Protein AF-A0A7Y8HCF8-F1 (afdb_monomer_lite)

Structure (mmCIF, N/CA/C/O backbone):
data_AF-A0A7Y8HCF8-F1
#
_entry.id   AF-A0A7Y8HCF8-F1
#
loop_
_atom_site.group_PDB
_atom_site.id
_atom_site.type_symbol
_atom_site.label_atom_id
_atom_site.label_alt_id
_atom_site.label_comp_id
_atom_site.label_asym_id
_atom_site.label_entity_id
_atom_site.label_seq_id
_atom_site.pdbx_PDB_ins_code
_atom_site.Cartn_x
_atom_site.Cartn_y
_atom_site.Cartn_z
_atom_site.occupancy
_atom_site.B_iso_or_equiv
_atom_site.auth_seq_id
_atom_site.auth_comp_id
_atom_site.auth_asym_id
_atom_site.auth_atom_id
_atom_site.pdbx_PDB_model_num
ATOM 1 N N . MET A 1 1 ? -21.696 6.191 -0.597 1.00 46.47 1 MET A N 1
ATOM 2 C CA . MET A 1 1 ? -21.269 6.446 -1.991 1.00 46.47 1 MET A CA 1
ATOM 3 C C . MET A 1 1 ? -19.749 6.391 -2.014 1.00 46.47 1 MET A C 1
ATOM 5 O O . MET A 1 1 ? -19.121 7.069 -1.210 1.00 46.47 1 MET A O 1
ATOM 9 N N . ILE A 1 2 ? -19.159 5.510 -2.818 1.00 56.25 2 ILE A N 1
ATOM 10 C CA . ILE A 1 2 ? -17.706 5.321 -2.846 1.00 56.25 2 ILE A CA 1
ATOM 11 C C . ILE A 1 2 ? -17.078 6.549 -3.533 1.00 56.25 2 ILE A C 1
ATOM 13 O O . ILE A 1 2 ? -17.434 6.810 -4.681 1.00 56.25 2 ILE A O 1
ATOM 17 N N . PRO A 1 3 ? -16.169 7.310 -2.887 1.00 63.91 3 PRO A N 1
ATOM 18 C CA . PRO A 1 3 ? -15.587 8.486 -3.522 1.00 63.91 3 PRO A CA 1
ATOM 19 C C . PRO A 1 3 ? -14.779 8.052 -4.745 1.00 63.91 3 PRO A C 1
ATOM 21 O O . PRO A 1 3 ? -13.923 7.161 -4.655 1.00 63.91 3 PRO A O 1
ATOM 24 N N . SER A 1 4 ? -15.091 8.665 -5.886 1.00 80.31 4 SER A N 1
ATOM 25 C CA . SER A 1 4 ? -14.329 8.520 -7.120 1.00 80.31 4 SER A CA 1
ATOM 26 C C . SER A 1 4 ? -12.921 9.064 -6.920 1.00 80.31 4 SER A C 1
ATOM 28 O O . SER A 1 4 ? -12.718 10.050 -6.206 1.00 80.31 4 SER A O 1
ATOM 30 N N . VAL A 1 5 ? -11.942 8.447 -7.574 1.00 85.44 5 VAL A N 1
ATOM 31 C CA . VAL A 1 5 ? -10.568 8.947 -7.537 1.00 85.44 5 VAL A CA 1
ATOM 32 C C . VAL A 1 5 ? -10.531 10.339 -8.194 1.00 85.44 5 VAL A C 1
ATOM 34 O O . VAL A 1 5 ? -11.023 10.491 -9.312 1.00 85.44 5 VAL A O 1
ATOM 37 N N . PRO A 1 6 ? -9.989 11.376 -7.532 1.00 91.00 6 PRO A N 1
ATOM 38 C CA . PRO A 1 6 ? -9.966 12.721 -8.085 1.00 91.00 6 PRO A CA 1
ATOM 39 C C . PRO A 1 6 ? -8.981 12.802 -9.253 1.00 91.00 6 PRO A C 1
ATOM 41 O O . PRO A 1 6 ? -7.901 12.207 -9.208 1.00 91.00 6 PRO A O 1
ATOM 44 N N . PHE A 1 7 ? -9.309 13.606 -10.267 1.00 89.38 7 PHE A N 1
ATOM 45 C CA . PHE A 1 7 ? -8.455 13.813 -11.444 1.00 89.38 7 PHE A CA 1
ATOM 46 C C . PHE A 1 7 ? -7.024 14.237 -11.078 1.00 89.38 7 PHE A C 1
ATOM 48 O O . PHE A 1 7 ? -6.061 13.775 -11.684 1.00 89.38 7 PHE A O 1
ATOM 55 N N . SER A 1 8 ? -6.858 15.044 -10.025 1.00 91.38 8 SER A N 1
ATOM 56 C CA . SER A 1 8 ? -5.540 15.458 -9.529 1.00 91.38 8 SER A CA 1
ATOM 57 C C . SER A 1 8 ? -4.641 14.276 -9.151 1.00 91.38 8 SER A C 1
ATOM 59 O O . SER A 1 8 ? -3.426 14.341 -9.339 1.00 91.38 8 SER A O 1
ATOM 61 N N . PHE A 1 9 ? -5.216 13.171 -8.666 1.00 90.19 9 PHE A N 1
ATOM 62 C CA . PHE A 1 9 ? -4.462 11.959 -8.365 1.00 90.19 9 PHE A CA 1
ATOM 63 C C . PHE A 1 9 ? -4.027 11.224 -9.639 1.00 90.19 9 PHE A C 1
ATOM 65 O O . PHE A 1 9 ? -2.871 10.807 -9.717 1.00 90.19 9 PHE A O 1
ATOM 72 N N . TYR A 1 10 ? -4.901 11.130 -10.650 1.00 88.62 10 TYR A N 1
ATOM 73 C CA . TYR A 1 10 ? -4.549 10.594 -11.973 1.00 88.62 10 TYR A CA 1
ATOM 74 C C . TYR A 1 10 ? -3.415 11.392 -12.610 1.00 88.62 10 TYR A C 1
ATOM 76 O O . TYR A 1 10 ? -2.403 10.822 -13.012 1.00 88.62 10 TYR A O 1
ATOM 84 N N . PHE A 1 11 ? -3.556 12.714 -12.645 1.00 91.56 11 PHE A N 1
ATOM 85 C CA . PHE A 1 11 ? -2.578 13.606 -13.250 1.00 91.56 11 PHE A CA 1
ATOM 86 C C . PHE A 1 11 ? -1.216 13.519 -12.554 1.00 91.56 11 PHE A C 1
ATOM 88 O O . PHE A 1 11 ? -0.188 13.352 -13.206 1.00 91.56 11 PHE A O 1
ATOM 95 N N . LEU A 1 12 ? -1.194 13.537 -11.217 1.00 91.94 12 LEU A N 1
ATOM 96 C CA . LEU A 1 12 ? 0.052 13.415 -10.462 1.00 91.94 12 LEU A CA 1
ATOM 97 C C . LEU A 1 12 ? 0.710 12.039 -10.649 1.00 91.94 12 LEU A C 1
ATOM 99 O O . LEU A 1 12 ? 1.936 11.952 -10.737 1.00 91.94 12 LEU A O 1
ATOM 103 N N . PHE A 1 13 ? -0.083 10.964 -10.698 1.00 90.50 13 PHE A N 1
ATOM 104 C CA . PHE A 1 13 ? 0.423 9.624 -10.995 1.00 90.50 13 PHE A CA 1
ATOM 105 C C . PHE A 1 13 ? 1.034 9.570 -12.398 1.00 90.50 13 PHE A C 1
ATOM 107 O O . PHE A 1 13 ? 2.143 9.062 -12.561 1.00 90.50 13 PHE A O 1
ATOM 114 N N . TRP A 1 14 ? 0.347 10.137 -13.388 1.00 92.00 14 TRP A N 1
ATOM 115 C CA . TRP A 1 14 ? 0.811 10.212 -14.768 1.00 92.00 14 TRP A CA 1
ATOM 116 C C . TRP A 1 14 ? 2.137 10.974 -14.891 1.00 92.00 14 TRP A C 1
ATOM 118 O O . TRP A 1 14 ? 3.091 10.433 -15.451 1.00 92.00 14 TRP A O 1
ATOM 128 N N . ILE A 1 15 ? 2.246 12.165 -14.288 1.00 94.00 15 ILE A N 1
ATOM 129 C CA . ILE A 1 15 ? 3.487 12.959 -14.289 1.00 94.00 15 ILE A CA 1
ATOM 130 C C . ILE A 1 15 ? 4.641 12.170 -13.673 1.00 94.00 15 ILE A C 1
ATOM 132 O O . ILE A 1 15 ? 5.707 12.059 -14.273 1.00 94.00 15 ILE A O 1
ATOM 136 N N . ARG A 1 16 ? 4.441 11.613 -12.472 1.00 91.56 16 ARG A N 1
ATO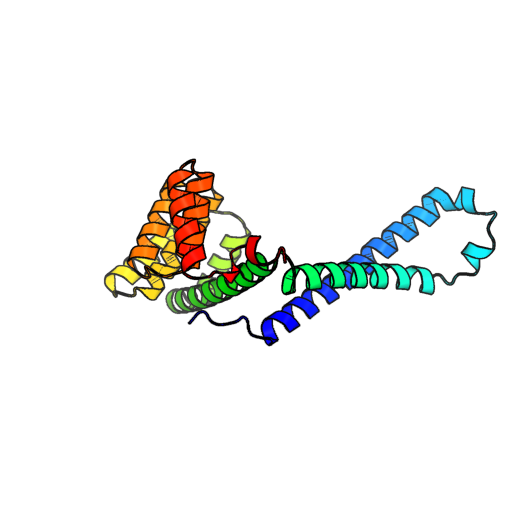M 137 C CA . ARG A 1 16 ? 5.510 10.923 -11.734 1.00 91.56 16 ARG A CA 1
ATOM 138 C C . ARG A 1 16 ? 6.062 9.731 -12.509 1.00 91.56 16 ARG A C 1
ATOM 140 O O . ARG A 1 16 ? 7.276 9.582 -12.597 1.00 91.56 16 ARG A O 1
ATOM 147 N N . ASN A 1 17 ? 5.182 8.914 -13.084 1.00 89.19 17 ASN A N 1
ATOM 148 C CA . ASN A 1 17 ? 5.602 7.757 -13.872 1.00 89.19 17 ASN A CA 1
ATOM 149 C C . ASN A 1 17 ? 6.249 8.177 -15.196 1.00 89.19 17 ASN A C 1
ATOM 151 O O . ASN A 1 17 ? 7.244 7.581 -15.593 1.00 89.19 17 ASN A O 1
ATOM 155 N N . SER A 1 18 ? 5.750 9.233 -15.843 1.00 90.62 18 SER A N 1
ATOM 156 C CA . SER A 1 18 ? 6.338 9.752 -17.083 1.00 90.62 18 SER A CA 1
ATOM 157 C C . SER A 1 18 ? 7.756 10.290 -16.860 1.00 90.62 18 SER A C 1
ATOM 159 O O . SER A 1 18 ? 8.662 9.953 -17.616 1.00 90.62 18 SER A O 1
ATOM 161 N N . LEU A 1 19 ? 7.982 11.058 -15.788 1.00 92.62 19 LEU A N 1
ATOM 162 C CA . LEU A 1 19 ? 9.316 11.560 -15.435 1.00 92.62 19 LEU A CA 1
ATOM 163 C C . LEU A 1 19 ? 10.278 10.423 -15.068 1.00 92.62 19 LEU A C 1
ATOM 165 O O . LEU A 1 19 ? 11.419 10.418 -15.525 1.00 92.62 19 LEU A O 1
ATOM 169 N N . ALA A 1 20 ? 9.813 9.439 -14.290 1.00 91.44 20 ALA A N 1
ATOM 170 C CA . ALA A 1 20 ? 10.610 8.261 -13.954 1.00 91.44 20 ALA A CA 1
ATOM 171 C C . ALA A 1 20 ? 10.999 7.458 -15.207 1.00 91.44 20 ALA A C 1
ATOM 173 O O . ALA A 1 20 ? 12.146 7.037 -15.334 1.00 91.44 20 ALA A O 1
ATOM 174 N N . ALA A 1 21 ? 10.073 7.292 -16.155 1.00 89.56 21 ALA A N 1
ATOM 175 C CA . ALA A 1 21 ? 10.320 6.596 -17.413 1.00 89.56 21 ALA A CA 1
ATOM 176 C C . ALA A 1 21 ? 11.309 7.326 -18.321 1.00 89.56 21 ALA A C 1
ATOM 178 O O . ALA A 1 21 ? 12.164 6.680 -18.919 1.00 89.56 21 ALA A O 1
ATOM 179 N N . ILE A 1 22 ? 11.233 8.657 -18.396 1.00 89.88 22 ILE A N 1
ATOM 180 C CA . ILE A 1 22 ? 12.226 9.462 -19.117 1.00 89.88 22 ILE A CA 1
ATOM 181 C C . ILE A 1 22 ? 13.604 9.264 -18.481 1.00 89.88 22 ILE A C 1
ATOM 183 O O . ILE A 1 22 ? 14.555 8.946 -19.189 1.00 89.88 22 ILE A O 1
ATOM 187 N N . GLY A 1 23 ? 13.705 9.380 -17.152 1.00 90.06 23 GLY A N 1
ATOM 188 C CA . GLY A 1 23 ? 14.961 9.165 -16.431 1.00 90.06 23 GLY A CA 1
ATOM 189 C C . GLY A 1 23 ? 15.549 7.774 -16.682 1.00 90.06 23 GLY A C 1
ATOM 190 O O . GLY A 1 23 ? 16.716 7.650 -17.050 1.00 90.06 23 GLY A O 1
ATOM 191 N N . LEU A 1 24 ? 14.727 6.727 -16.571 1.00 89.75 24 LEU A N 1
ATOM 192 C CA . LEU A 1 24 ? 15.145 5.354 -16.849 1.00 89.75 24 LEU A CA 1
ATOM 193 C C . LEU A 1 24 ? 15.533 5.157 -18.323 1.00 89.75 24 LEU A C 1
ATOM 195 O O . LEU A 1 24 ? 16.528 4.500 -18.610 1.00 89.75 24 LEU A O 1
ATOM 199 N N . GLY A 1 25 ? 14.785 5.750 -19.255 1.00 89.06 25 GLY A N 1
ATOM 200 C CA . GLY A 1 25 ? 15.056 5.687 -20.689 1.00 89.06 25 GLY A CA 1
ATOM 201 C C . GLY A 1 25 ? 16.365 6.369 -21.087 1.00 89.06 25 GLY A C 1
ATOM 202 O O . GLY A 1 25 ? 17.062 5.864 -21.967 1.00 89.06 25 GLY A O 1
ATOM 203 N N . ILE A 1 26 ? 16.742 7.462 -20.413 1.00 88.50 26 ILE A N 1
ATOM 204 C CA . ILE A 1 26 ? 18.057 8.103 -20.575 1.00 88.50 26 ILE A CA 1
ATOM 205 C C . ILE A 1 26 ? 19.164 7.157 -20.100 1.00 88.50 26 ILE A C 1
ATOM 207 O O . ILE A 1 26 ? 20.120 6.920 -20.836 1.00 88.50 26 ILE A O 1
ATOM 211 N N . ILE A 1 27 ? 19.020 6.584 -18.900 1.00 90.19 27 ILE A N 1
ATOM 212 C CA . ILE A 1 27 ? 20.017 5.675 -18.315 1.00 90.19 27 ILE A CA 1
ATOM 213 C C . ILE A 1 27 ? 20.203 4.436 -19.202 1.00 90.19 27 ILE A C 1
ATOM 215 O O . ILE A 1 27 ? 21.322 4.119 -19.600 1.00 90.19 27 ILE A O 1
ATOM 219 N N . LEU A 1 28 ? 19.110 3.758 -19.565 1.00 86.69 28 LEU A N 1
ATOM 220 C CA . LEU A 1 28 ? 19.150 2.569 -20.421 1.00 86.69 28 LEU A CA 1
ATOM 221 C C . LEU A 1 28 ? 19.670 2.888 -21.823 1.00 86.69 28 LEU A C 1
ATOM 223 O O . LEU A 1 28 ? 20.460 2.119 -22.363 1.00 86.69 28 LEU A O 1
ATOM 227 N N . GLY A 1 29 ? 19.276 4.031 -22.389 1.00 85.19 29 GLY A N 1
ATOM 228 C CA . GLY A 1 29 ? 19.763 4.486 -23.689 1.00 85.19 29 GLY A CA 1
ATOM 229 C C . GLY A 1 29 ? 21.272 4.705 -23.690 1.00 85.19 29 GLY A C 1
ATOM 230 O O . GLY A 1 29 ? 21.956 4.255 -24.607 1.00 85.19 29 GLY A O 1
ATOM 231 N N . HIS A 1 30 ? 21.799 5.321 -22.629 1.00 85.44 30 HIS A N 1
ATOM 232 C CA . HIS A 1 30 ? 23.235 5.507 -22.449 1.00 85.44 30 HIS A CA 1
ATOM 233 C C . HIS A 1 30 ? 23.976 4.166 -22.376 1.00 85.44 30 HIS A C 1
ATOM 235 O O . HIS A 1 30 ? 24.922 3.949 -23.131 1.00 85.44 30 HIS A O 1
ATOM 241 N N . PHE A 1 31 ? 23.527 3.239 -21.524 1.00 87.50 31 PHE A N 1
ATOM 242 C CA . PHE A 1 31 ? 24.176 1.932 -21.386 1.00 87.50 31 PHE A CA 1
ATOM 243 C C . PHE A 1 31 ? 24.096 1.088 -22.660 1.00 87.50 31 PHE A C 1
ATOM 245 O O . PHE A 1 31 ? 25.096 0.487 -23.048 1.00 87.50 31 PHE A O 1
ATOM 252 N N . ALA A 1 32 ? 22.947 1.068 -23.340 1.00 83.75 32 ALA A N 1
ATOM 253 C CA . ALA A 1 32 ? 22.787 0.359 -24.607 1.00 83.75 32 ALA A CA 1
ATOM 254 C C . ALA A 1 32 ? 23.718 0.923 -25.690 1.00 83.75 32 ALA A C 1
ATOM 256 O O . ALA A 1 32 ? 24.329 0.161 -26.437 1.00 83.75 32 ALA A O 1
ATOM 257 N N . PHE A 1 33 ? 23.869 2.249 -25.742 1.00 82.06 33 PHE A N 1
ATOM 258 C CA . PHE A 1 33 ? 24.785 2.904 -26.668 1.00 82.06 33 PHE A CA 1
ATOM 259 C C . PHE A 1 33 ? 26.245 2.546 -26.379 1.00 82.06 33 PHE A C 1
ATOM 261 O O . PHE A 1 33 ? 26.952 2.109 -27.284 1.00 82.06 33 PHE A O 1
ATOM 268 N N . VAL A 1 34 ? 26.682 2.680 -25.121 1.00 84.25 34 VAL A N 1
ATOM 269 C CA . VAL A 1 34 ? 28.041 2.307 -24.701 1.00 84.25 34 VAL A CA 1
ATOM 270 C C . VAL A 1 34 ? 28.309 0.842 -25.047 1.00 84.25 34 VAL A C 1
ATOM 272 O O . VAL A 1 34 ? 29.294 0.539 -25.715 1.00 84.25 34 VAL A O 1
ATOM 275 N N . PHE A 1 35 ? 27.400 -0.065 -24.688 1.00 85.94 35 PHE A N 1
ATOM 276 C CA . PHE A 1 35 ? 27.532 -1.483 -25.005 1.00 85.94 35 PHE A CA 1
ATOM 277 C C . PHE A 1 35 ? 27.682 -1.729 -26.512 1.00 85.94 35 PHE A C 1
ATOM 279 O O . PHE A 1 35 ? 28.595 -2.442 -26.921 1.00 85.94 35 PHE A O 1
ATOM 286 N N . LEU A 1 36 ? 26.838 -1.113 -27.345 1.00 82.50 36 LEU A N 1
ATOM 287 C CA . LEU A 1 36 ? 26.857 -1.295 -28.798 1.00 82.50 36 LEU A CA 1
ATOM 288 C C . LEU A 1 36 ? 28.157 -0.779 -29.427 1.00 82.50 36 LEU A C 1
ATOM 290 O O . LEU A 1 36 ? 28.745 -1.465 -30.260 1.00 82.50 36 LEU A O 1
ATOM 294 N N . VAL A 1 37 ? 28.645 0.388 -28.996 1.00 78.50 37 VAL A N 1
ATOM 295 C CA . VAL A 1 37 ? 29.916 0.952 -29.477 1.00 78.50 37 VAL A CA 1
ATOM 296 C C . VAL A 1 37 ? 31.096 0.053 -29.106 1.00 78.50 37 VAL A C 1
ATOM 298 O O . VAL A 1 37 ? 31.934 -0.231 -29.957 1.00 78.50 37 VAL A O 1
ATOM 301 N N . PHE A 1 38 ? 31.160 -0.433 -27.866 1.00 83.19 38 PHE A N 1
ATOM 302 C CA . PHE A 1 38 ? 32.296 -1.236 -27.406 1.00 83.19 38 PHE A CA 1
ATOM 303 C C . PHE A 1 38 ? 32.287 -2.674 -27.938 1.00 83.19 38 PHE A C 1
ATOM 305 O O . PHE A 1 38 ? 33.349 -3.213 -28.238 1.00 83.19 38 PHE A O 1
ATOM 312 N N . THR A 1 39 ? 31.115 -3.301 -28.067 1.00 85.19 39 THR A N 1
ATOM 313 C CA . THR A 1 39 ? 31.015 -4.712 -28.484 1.00 85.19 39 THR A CA 1
ATOM 314 C C . THR A 1 39 ? 30.928 -4.885 -29.994 1.00 85.19 39 THR A C 1
ATOM 316 O O . THR A 1 39 ? 31.579 -5.766 -30.549 1.00 85.19 39 THR A O 1
ATOM 319 N N . LEU A 1 40 ? 30.144 -4.043 -30.671 1.00 79.38 40 LEU A N 1
ATOM 320 C CA . LEU A 1 40 ? 29.870 -4.176 -32.102 1.00 79.38 40 LEU A CA 1
ATOM 321 C C . LEU A 1 40 ? 30.632 -3.156 -32.946 1.00 79.38 40 LEU A C 1
ATOM 323 O O . LEU A 1 40 ? 30.731 -3.344 -34.155 1.00 79.38 40 LEU A O 1
ATOM 327 N N . GLY A 1 41 ? 31.219 -2.119 -32.340 1.00 75.25 41 GLY A N 1
ATOM 328 C CA . GLY A 1 41 ? 32.001 -1.096 -33.040 1.00 75.25 41 GLY A CA 1
ATOM 329 C C . GLY A 1 41 ? 33.069 -1.652 -33.990 1.00 75.25 41 GLY A C 1
ATOM 330 O O . GLY A 1 41 ? 33.112 -1.208 -35.134 1.00 75.25 41 GLY A O 1
ATOM 331 N N . PRO A 1 42 ? 33.884 -2.656 -33.603 1.00 81.00 42 PRO A N 1
ATOM 332 C CA . PRO A 1 42 ? 34.870 -3.256 -34.506 1.00 81.00 42 PRO A CA 1
ATOM 333 C C . PRO A 1 42 ? 34.256 -3.952 -35.730 1.00 81.00 42 PRO A C 1
ATOM 335 O O . PRO A 1 42 ? 34.876 -3.966 -36.789 1.00 81.00 42 PRO A O 1
ATOM 338 N N . ILE A 1 43 ? 33.048 -4.506 -35.586 1.00 78.88 43 ILE A N 1
ATOM 339 C CA . ILE A 1 43 ? 32.318 -5.242 -36.630 1.00 78.88 43 ILE A CA 1
ATOM 340 C C . ILE A 1 43 ? 31.545 -4.271 -37.539 1.00 78.88 43 ILE A C 1
ATOM 342 O O . ILE A 1 43 ? 31.445 -4.488 -38.742 1.00 78.88 43 ILE A O 1
ATOM 346 N N . LEU A 1 44 ? 31.035 -3.171 -36.977 1.00 68.31 44 LEU A N 1
ATOM 347 C CA . LEU A 1 44 ? 30.209 -2.164 -37.655 1.00 68.31 44 LEU A CA 1
ATOM 348 C C . LEU A 1 44 ? 31.015 -1.055 -38.360 1.00 68.31 44 LEU A C 1
ATOM 350 O O . LEU A 1 44 ? 30.418 -0.127 -38.902 1.00 68.31 44 LEU A O 1
ATOM 354 N N . LYS A 1 45 ? 32.355 -1.149 -38.408 1.00 63.59 45 LYS A N 1
ATOM 355 C CA . LYS A 1 45 ? 33.242 -0.179 -39.089 1.00 63.59 45 LYS A CA 1
ATOM 356 C C . LYS A 1 45 ? 32.941 0.036 -40.584 1.00 63.59 45 LYS A C 1
ATOM 358 O O . LYS A 1 45 ? 33.484 0.966 -41.164 1.00 63.59 45 LYS A O 1
ATOM 363 N N . SER A 1 46 ? 32.116 -0.799 -41.217 1.00 59.25 46 SER A N 1
ATOM 364 C CA . SER A 1 46 ? 31.797 -0.713 -42.650 1.00 59.25 46 SER A CA 1
ATOM 365 C C . SER A 1 46 ? 30.518 0.062 -42.988 1.00 59.25 46 SER A C 1
ATOM 367 O O . SER A 1 46 ? 30.190 0.191 -44.165 1.00 59.25 46 SER A O 1
ATOM 369 N N . THR A 1 47 ? 29.774 0.580 -42.005 1.00 61.09 47 THR A N 1
ATOM 370 C CA . THR A 1 47 ? 28.493 1.259 -42.268 1.00 61.09 47 THR A CA 1
ATOM 371 C C . THR A 1 47 ? 28.579 2.770 -42.031 1.00 61.09 47 THR A C 1
ATOM 373 O O . THR A 1 47 ? 28.315 3.237 -40.924 1.00 61.09 47 THR A O 1
ATO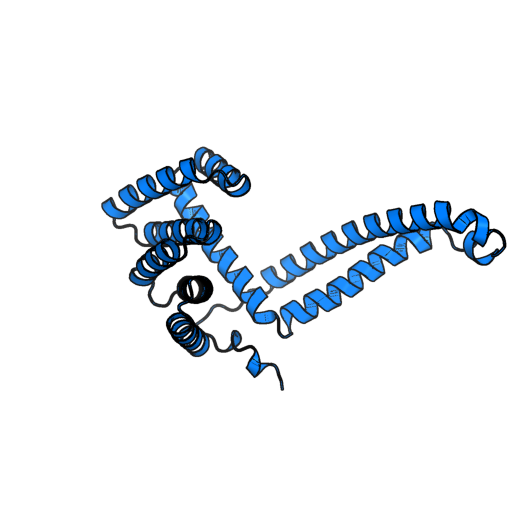M 376 N N . GLU A 1 48 ? 28.866 3.542 -43.087 1.00 65.50 48 GLU A N 1
ATOM 377 C CA . GLU A 1 48 ? 28.873 5.025 -43.103 1.00 65.50 48 GLU A CA 1
ATOM 378 C C . GLU A 1 48 ? 27.578 5.651 -42.541 1.00 65.50 48 GLU A C 1
ATOM 380 O O . GLU A 1 48 ? 27.571 6.749 -41.981 1.00 65.50 48 GLU A O 1
ATOM 385 N N . TRP A 1 49 ? 26.457 4.930 -42.634 1.00 62.25 49 TRP A N 1
ATOM 386 C CA . TRP A 1 49 ? 25.156 5.371 -42.126 1.00 62.25 49 TRP A CA 1
ATOM 387 C C . TRP A 1 49 ? 25.131 5.573 -40.598 1.00 62.25 49 TRP A C 1
ATOM 389 O O . TRP A 1 49 ? 24.459 6.480 -40.103 1.00 62.25 49 TRP A O 1
ATOM 399 N N . LEU A 1 50 ? 25.887 4.773 -39.830 1.00 60.31 50 LEU A N 1
ATOM 400 C CA . LEU A 1 50 ? 25.909 4.879 -38.366 1.00 60.31 50 LEU A CA 1
ATOM 401 C C . LEU A 1 50 ? 26.733 6.068 -37.859 1.00 60.31 50 LEU A C 1
ATOM 403 O O . LEU A 1 50 ? 26.422 6.559 -36.770 1.00 60.31 50 LEU A O 1
ATOM 407 N N . GLU A 1 51 ? 27.722 6.536 -38.619 1.00 62.91 51 GLU A N 1
ATOM 408 C CA . GLU A 1 51 ? 28.527 7.715 -38.271 1.00 62.91 51 GLU A CA 1
ATOM 409 C C . GLU A 1 51 ? 27.779 9.027 -38.551 1.00 62.91 51 GLU A C 1
ATOM 411 O O . GLU A 1 51 ? 27.904 9.980 -37.784 1.00 62.91 51 GLU A O 1
ATOM 416 N N . ASN A 1 52 ? 26.915 9.050 -39.574 1.00 65.94 52 ASN A N 1
ATOM 417 C CA . ASN A 1 52 ? 26.131 10.235 -39.945 1.00 65.94 52 ASN A CA 1
ATOM 418 C C . ASN A 1 52 ? 24.887 10.477 -39.076 1.00 65.94 52 ASN A C 1
ATOM 420 O O . ASN A 1 52 ? 24.404 11.609 -38.982 1.00 65.94 52 ASN A O 1
ATOM 424 N N . CYS A 1 53 ? 24.348 9.452 -38.408 1.00 65.56 53 CYS A N 1
ATOM 425 C CA . CYS A 1 53 ? 23.325 9.682 -37.388 1.00 65.56 53 CYS A CA 1
ATOM 426 C C . CYS A 1 53 ? 23.969 10.337 -36.166 1.00 65.56 53 CYS A C 1
ATOM 428 O O . CYS A 1 53 ? 24.659 9.658 -35.397 1.00 65.56 53 CYS A O 1
ATOM 430 N N . SER A 1 54 ? 23.690 11.631 -35.961 1.00 71.44 54 SER A N 1
ATOM 431 C CA . SER A 1 54 ? 24.209 12.372 -34.813 1.00 71.44 54 SER A CA 1
ATOM 432 C C . SER A 1 54 ? 23.948 11.593 -33.523 1.00 71.44 54 SER A C 1
ATOM 434 O O . SER A 1 54 ? 22.859 11.060 -33.285 1.00 71.44 54 SER A O 1
ATOM 436 N N . THR A 1 55 ? 24.973 11.496 -32.682 1.00 69.00 55 THR A N 1
ATOM 437 C CA . THR A 1 55 ? 24.900 10.861 -31.359 1.00 69.00 55 THR A CA 1
ATOM 438 C C . THR A 1 55 ? 23.692 11.367 -30.563 1.00 69.00 55 THR A C 1
ATOM 440 O O . THR A 1 55 ? 23.012 10.584 -29.904 1.00 69.00 55 THR A O 1
ATOM 443 N N . LEU A 1 56 ? 23.336 12.642 -30.740 1.00 67.50 56 LEU A N 1
ATOM 444 C CA . LEU A 1 56 ? 22.121 13.274 -30.227 1.00 67.50 56 LEU A CA 1
ATOM 445 C C . LEU A 1 56 ? 20.818 12.547 -30.595 1.00 67.50 56 LEU A C 1
ATOM 447 O O . LEU A 1 56 ? 19.999 12.306 -29.711 1.00 67.50 56 LEU A O 1
ATOM 451 N N . ILE A 1 57 ? 20.615 12.154 -31.856 1.00 74.00 57 ILE A N 1
ATOM 452 C CA . ILE A 1 57 ? 19.379 11.474 -32.287 1.00 74.00 57 ILE A CA 1
ATOM 453 C C . ILE A 1 57 ? 19.226 10.129 -31.561 1.00 74.00 57 ILE A C 1
ATOM 455 O O . ILE A 1 57 ? 18.145 9.802 -31.075 1.00 74.00 57 ILE A O 1
ATOM 459 N N . LYS A 1 58 ? 20.321 9.377 -31.400 1.00 67.00 58 LYS A N 1
ATOM 460 C CA . LYS A 1 58 ? 20.315 8.070 -30.717 1.00 67.00 58 LYS A CA 1
ATOM 461 C C . LYS A 1 58 ? 20.014 8.207 -29.218 1.00 67.00 58 LYS A C 1
ATOM 463 O O . LYS A 1 58 ? 19.246 7.414 -28.676 1.00 67.00 58 LYS A O 1
ATOM 468 N N . PHE A 1 59 ? 20.546 9.246 -28.569 1.00 70.44 59 PHE A N 1
ATOM 469 C CA . PHE A 1 59 ? 20.248 9.559 -27.166 1.00 70.44 59 PHE A CA 1
ATOM 470 C C . PHE A 1 59 ? 18.797 9.998 -26.933 1.00 70.44 59 PHE A C 1
ATOM 472 O O . PHE A 1 59 ? 18.262 9.757 -25.854 1.00 70.44 59 PHE A O 1
ATOM 479 N N . LEU A 1 60 ? 18.146 10.609 -27.926 1.00 78.31 60 LEU A N 1
ATOM 480 C CA . LEU A 1 60 ? 16.772 11.109 -27.805 1.00 78.31 60 LEU A CA 1
ATOM 481 C C . LEU A 1 60 ? 15.703 10.049 -28.108 1.00 78.31 60 LEU A C 1
ATOM 483 O O . LEU A 1 60 ? 14.608 10.112 -27.547 1.00 78.31 60 LEU A O 1
ATOM 487 N N . ILE A 1 61 ? 16.007 9.046 -28.937 1.00 83.56 61 ILE A N 1
ATOM 488 C CA . ILE A 1 61 ? 15.044 7.986 -29.284 1.00 83.56 61 ILE A CA 1
ATOM 489 C C . ILE A 1 61 ? 14.706 7.114 -28.066 1.00 83.56 61 ILE A C 1
ATOM 491 O O . ILE A 1 61 ? 13.533 6.844 -27.813 1.00 83.56 61 ILE A O 1
ATOM 495 N N . SER A 1 62 ? 15.705 6.703 -27.280 1.00 80.94 62 SER A N 1
ATOM 496 C CA . SER A 1 62 ? 15.501 5.832 -26.109 1.00 80.94 62 SER A CA 1
ATOM 497 C C . SER A 1 62 ? 14.501 6.386 -25.073 1.00 80.94 62 SER A C 1
ATOM 499 O O . SER A 1 62 ? 13.531 5.691 -24.756 1.00 80.94 62 SER A O 1
ATOM 501 N N . PRO A 1 63 ? 14.645 7.627 -24.559 1.00 85.06 63 PRO A N 1
ATOM 502 C CA . PRO A 1 63 ? 13.677 8.186 -23.619 1.00 85.06 63 PRO A CA 1
ATOM 503 C C . PRO A 1 63 ? 12.289 8.366 -24.234 1.00 85.06 63 PRO A C 1
ATOM 505 O O . PRO A 1 63 ? 11.300 8.206 -23.522 1.00 85.06 63 PRO A O 1
ATOM 508 N N . PHE A 1 64 ? 12.185 8.634 -25.541 1.00 87.31 64 PHE A N 1
ATOM 509 C CA . PHE A 1 64 ? 10.891 8.742 -26.214 1.00 87.31 64 PHE A CA 1
ATOM 510 C C . PHE A 1 64 ? 10.174 7.388 -26.308 1.00 87.31 64 PHE A C 1
ATOM 512 O O . PHE A 1 64 ? 8.992 7.291 -25.979 1.00 87.31 64 PHE A O 1
ATOM 519 N N . VAL A 1 65 ? 10.893 6.319 -26.670 1.00 86.94 65 VAL A N 1
ATOM 520 C CA . VAL A 1 65 ? 10.351 4.949 -26.673 1.00 86.94 65 VAL A CA 1
ATOM 521 C C . VAL A 1 65 ? 9.935 4.529 -25.262 1.00 86.94 65 VAL A C 1
ATOM 523 O O . VAL A 1 65 ? 8.822 4.036 -25.072 1.00 86.94 65 VAL A O 1
ATOM 526 N N . ALA A 1 66 ? 10.782 4.772 -24.256 1.00 85.81 66 ALA A N 1
ATOM 527 C CA . ALA A 1 66 ? 10.464 4.473 -22.860 1.00 85.81 66 ALA A CA 1
ATOM 528 C C . ALA A 1 66 ? 9.220 5.239 -22.376 1.00 85.81 66 ALA A C 1
ATOM 530 O O . ALA A 1 66 ? 8.349 4.665 -21.712 1.00 85.81 66 ALA A O 1
ATOM 531 N N . LEU A 1 67 ? 9.099 6.516 -22.751 1.00 90.44 67 LEU A N 1
ATOM 532 C CA . LEU A 1 67 ? 7.925 7.329 -22.462 1.00 90.44 67 LEU A CA 1
ATOM 533 C C . LEU A 1 67 ? 6.670 6.739 -23.116 1.00 90.44 67 LEU A C 1
ATOM 535 O O . LEU A 1 67 ? 5.685 6.538 -22.412 1.00 90.44 67 LEU A O 1
ATOM 539 N N . LEU A 1 68 ? 6.699 6.408 -24.412 1.00 91.81 68 LEU A N 1
ATOM 540 C CA . LEU A 1 68 ? 5.554 5.826 -25.127 1.00 91.81 68 LEU A CA 1
ATOM 541 C C . LEU A 1 68 ? 5.093 4.499 -24.515 1.00 91.81 68 LEU A C 1
ATOM 543 O O . LEU A 1 68 ? 3.900 4.321 -24.261 1.00 91.81 68 LEU A O 1
ATOM 547 N N . LEU A 1 69 ? 6.024 3.588 -24.216 1.00 90.31 69 LEU A N 1
ATOM 548 C CA . LEU A 1 69 ? 5.705 2.325 -23.542 1.00 90.31 69 LEU A CA 1
ATOM 549 C C . LEU A 1 69 ? 5.044 2.573 -22.181 1.00 90.31 69 LEU A C 1
ATOM 551 O O . LEU A 1 69 ? 4.061 1.918 -21.825 1.00 90.31 69 LEU A O 1
ATOM 555 N N . THR A 1 70 ? 5.535 3.571 -21.450 1.00 89.75 70 THR A N 1
ATOM 556 C CA . THR A 1 70 ? 4.961 3.977 -20.166 1.00 89.75 70 THR A CA 1
ATOM 557 C C . THR A 1 70 ? 3.569 4.577 -20.331 1.00 89.75 70 THR A C 1
ATOM 559 O O . THR A 1 70 ? 2.688 4.264 -19.536 1.00 89.75 70 THR A O 1
ATOM 562 N N . GLN A 1 71 ? 3.316 5.361 -21.384 1.00 91.94 71 GLN A N 1
ATOM 563 C CA . GLN A 1 71 ? 1.974 5.873 -21.678 1.00 91.94 71 GLN A CA 1
ATOM 564 C C . GLN A 1 71 ? 0.978 4.745 -21.948 1.00 91.94 71 GLN A C 1
ATOM 566 O O . GLN A 1 71 ? -0.123 4.759 -21.399 1.00 91.94 71 GLN A O 1
ATOM 571 N N . ILE A 1 72 ? 1.379 3.724 -22.712 1.00 89.19 72 ILE A N 1
ATOM 572 C CA . ILE A 1 72 ? 0.548 2.534 -22.954 1.00 89.19 72 ILE A CA 1
ATOM 573 C C . ILE A 1 72 ? 0.250 1.811 -21.634 1.00 89.19 72 ILE A C 1
ATOM 575 O O . ILE A 1 72 ? -0.885 1.392 -21.392 1.00 89.19 72 ILE A O 1
ATOM 579 N N . PHE A 1 73 ? 1.249 1.675 -20.757 1.00 88.31 73 PHE A N 1
ATOM 580 C CA . PHE A 1 73 ? 1.066 1.037 -19.456 1.00 88.31 73 PHE A CA 1
ATOM 581 C C . PHE A 1 73 ? 0.143 1.846 -18.537 1.00 88.31 73 PHE A C 1
ATOM 583 O O . PHE A 1 73 ? -0.783 1.277 -17.958 1.00 88.31 73 PHE A O 1
ATOM 590 N N . ILE A 1 74 ? 0.341 3.165 -18.440 1.00 87.38 74 ILE A N 1
ATOM 591 C CA . ILE A 1 74 ? -0.508 4.061 -17.644 1.00 87.38 74 ILE A CA 1
ATOM 592 C C . ILE A 1 74 ? -1.947 4.026 -18.162 1.00 87.38 74 ILE A C 1
ATOM 594 O O . ILE A 1 74 ? -2.873 3.890 -17.365 1.00 87.38 74 ILE A O 1
ATOM 598 N N . TYR A 1 75 ? -2.147 4.063 -19.481 1.00 88.31 75 TYR A N 1
ATOM 599 C CA . TYR A 1 75 ? -3.473 3.951 -20.081 1.00 88.31 75 TYR A CA 1
ATOM 600 C C . TYR A 1 75 ? -4.166 2.640 -19.681 1.00 88.31 75 TYR A C 1
ATOM 602 O O . TYR A 1 75 ? -5.292 2.665 -19.181 1.00 88.31 75 TYR A O 1
ATOM 610 N N . LYS A 1 76 ? -3.473 1.495 -19.791 1.00 83.75 76 LYS A N 1
ATOM 611 C CA . LYS A 1 76 ? -3.990 0.194 -19.323 1.00 83.75 76 LYS A CA 1
ATOM 612 C C . LYS A 1 76 ? -4.262 0.168 -17.816 1.00 83.75 76 LYS A C 1
ATOM 614 O O . LYS A 1 76 ? -5.141 -0.568 -17.369 1.00 83.75 76 LYS A O 1
ATOM 619 N N . HIS A 1 77 ? -3.509 0.934 -17.032 1.00 81.00 77 HIS A N 1
ATOM 620 C CA . HIS A 1 77 ? -3.681 1.036 -15.587 1.00 81.00 77 HIS A CA 1
ATOM 621 C C . HIS A 1 77 ? -4.892 1.897 -15.197 1.00 81.00 77 HIS A C 1
ATOM 623 O O . HIS A 1 77 ? -5.563 1.585 -14.220 1.00 81.00 77 HIS A O 1
ATOM 629 N N . PHE A 1 78 ? -5.205 2.943 -15.967 1.00 84.88 78 PHE A N 1
ATOM 630 C CA . PHE A 1 78 ? -6.345 3.831 -15.712 1.00 84.88 78 PHE A CA 1
ATOM 631 C C . PHE A 1 78 ? -7.663 3.306 -16.282 1.00 84.88 78 PHE A C 1
ATOM 633 O O . PHE A 1 78 ? -8.688 3.374 -15.606 1.00 84.88 78 PHE A O 1
ATOM 640 N N . TYR A 1 79 ? -7.633 2.779 -17.507 1.00 81.75 79 TYR A N 1
ATOM 641 C CA . TYR A 1 79 ? -8.834 2.436 -18.276 1.00 81.75 79 TYR A CA 1
ATOM 642 C C . TYR A 1 79 ? -8.946 0.947 -18.619 1.00 81.75 79 TYR A C 1
ATOM 644 O O . TYR A 1 79 ? -9.940 0.530 -19.200 1.00 81.75 79 TYR A O 1
ATOM 652 N N . GLY A 1 80 ? -7.943 0.136 -18.278 1.00 79.88 80 GLY A N 1
ATOM 653 C CA . GLY A 1 80 ? -7.938 -1.297 -18.565 1.00 79.88 80 GLY A CA 1
ATOM 654 C C . GLY A 1 80 ? -8.235 -2.172 -17.348 1.00 79.88 80 GLY A C 1
ATOM 655 O O . GLY A 1 80 ? -8.664 -1.712 -16.290 1.00 79.88 80 GLY A O 1
ATOM 656 N N . ARG A 1 81 ? -7.906 -3.463 -17.480 1.00 76.31 81 ARG A N 1
ATOM 657 C CA . ARG A 1 81 ? -8.126 -4.510 -16.458 1.00 76.31 81 ARG A CA 1
ATOM 658 C C . ARG A 1 81 ? -7.474 -4.216 -15.099 1.00 76.31 81 ARG A C 1
ATOM 660 O O . ARG A 1 81 ? -7.840 -4.820 -14.101 1.00 76.31 81 ARG A O 1
ATOM 667 N N . ASN A 1 82 ? -6.512 -3.294 -15.055 1.00 79.62 82 ASN A N 1
ATOM 668 C CA . ASN A 1 82 ? -5.768 -2.935 -13.849 1.00 79.62 82 ASN A CA 1
ATOM 669 C C . ASN A 1 82 ? -6.352 -1.732 -13.094 1.00 79.62 82 ASN A C 1
ATOM 671 O O . ASN A 1 82 ? -5.775 -1.327 -12.084 1.00 79.62 82 ASN A O 1
ATOM 675 N N . ARG A 1 83 ? -7.492 -1.181 -13.530 1.00 82.19 83 ARG A N 1
ATOM 676 C CA . ARG A 1 83 ? -8.144 -0.047 -12.861 1.00 82.19 83 ARG A CA 1
ATOM 677 C C . ARG A 1 83 ? -8.409 -0.310 -11.376 1.00 82.19 83 ARG A C 1
ATOM 679 O O . ARG A 1 83 ? -8.157 0.564 -10.550 1.00 82.19 83 ARG A O 1
ATOM 686 N N . GLY A 1 84 ? -8.835 -1.524 -11.021 1.00 81.50 84 GLY A N 1
ATOM 687 C CA . GLY A 1 84 ? -9.046 -1.912 -9.622 1.00 81.50 84 GLY A CA 1
ATOM 688 C C . GLY A 1 84 ? -7.787 -1.752 -8.759 1.00 81.50 84 GLY A C 1
ATOM 689 O O . GLY A 1 84 ? -7.869 -1.244 -7.643 1.00 81.50 84 GLY A O 1
ATOM 690 N N . ASN A 1 85 ? -6.606 -2.078 -9.301 1.00 81.94 85 ASN A N 1
ATOM 691 C CA . ASN A 1 85 ? -5.328 -1.911 -8.598 1.00 81.94 85 ASN A CA 1
ATOM 692 C C . ASN A 1 85 ? -4.996 -0.433 -8.366 1.00 81.94 85 ASN A C 1
ATOM 694 O O . ASN A 1 85 ? -4.478 -0.071 -7.308 1.00 81.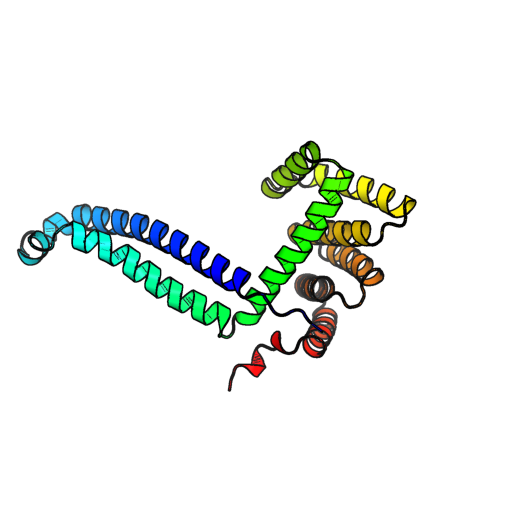94 85 ASN A O 1
ATOM 698 N N . PHE A 1 86 ? -5.316 0.427 -9.333 1.00 84.62 86 PHE A N 1
ATOM 699 C CA . PHE A 1 86 ? -5.129 1.867 -9.196 1.00 84.62 86 PHE A CA 1
ATOM 700 C C . PHE A 1 86 ? -6.032 2.456 -8.108 1.00 84.62 86 PHE A C 1
ATOM 702 O O . PHE A 1 86 ? -5.566 3.186 -7.230 1.00 84.62 86 PHE A O 1
ATOM 709 N N . GLU A 1 87 ? -7.322 2.111 -8.129 1.00 84.56 87 GLU A N 1
ATOM 710 C CA . GLU A 1 87 ? -8.275 2.569 -7.117 1.00 84.56 87 GLU A CA 1
ATOM 711 C C . GLU A 1 87 ? -7.919 2.037 -5.724 1.00 84.56 87 GLU A C 1
ATOM 713 O O . GLU A 1 87 ? -7.991 2.778 -4.739 1.00 84.56 87 GLU A O 1
ATOM 718 N N . TYR A 1 88 ? -7.461 0.786 -5.637 1.00 85.50 88 TYR A N 1
ATOM 719 C CA . TYR A 1 88 ? -6.902 0.214 -4.416 1.00 85.50 88 TYR A CA 1
ATOM 720 C C . TYR A 1 88 ? -5.715 1.042 -3.902 1.00 85.50 88 TYR A C 1
ATOM 722 O O . TYR A 1 88 ? -5.718 1.473 -2.749 1.00 85.50 88 TYR A O 1
ATOM 730 N N . ALA A 1 89 ? -4.731 1.336 -4.759 1.00 86.81 89 ALA A N 1
ATOM 731 C CA . ALA A 1 89 ? -3.551 2.114 -4.386 1.00 86.81 89 ALA A CA 1
ATOM 732 C C . ALA A 1 89 ? -3.908 3.537 -3.921 1.00 86.81 89 ALA A C 1
ATOM 734 O O . ALA A 1 89 ? -3.306 4.063 -2.981 1.00 86.81 89 ALA A O 1
ATOM 735 N N . TYR A 1 90 ? -4.911 4.161 -4.543 1.00 89.38 90 TYR A N 1
ATOM 736 C CA . TYR A 1 90 ? -5.434 5.450 -4.101 1.00 89.38 90 TYR A CA 1
ATOM 737 C C . TYR A 1 90 ? -6.024 5.378 -2.686 1.00 89.38 90 TYR A C 1
ATOM 739 O O . TYR A 1 90 ? -5.660 6.178 -1.820 1.00 89.38 90 TYR A O 1
ATOM 747 N N . ARG A 1 91 ? -6.900 4.398 -2.431 1.00 88.31 91 ARG A N 1
ATOM 748 C CA . ARG A 1 91 ? -7.537 4.196 -1.118 1.00 88.31 91 ARG A CA 1
ATOM 749 C C . ARG A 1 91 ? -6.515 3.889 -0.036 1.00 88.31 91 ARG A C 1
ATOM 751 O O . ARG A 1 91 ? -6.588 4.452 1.051 1.00 88.31 91 ARG A O 1
ATOM 758 N N . GLU A 1 92 ? -5.530 3.061 -0.361 1.00 89.75 92 GLU A N 1
ATOM 759 C CA . GLU A 1 92 ? -4.419 2.730 0.527 1.00 89.75 92 GLU A CA 1
ATOM 760 C C . GLU A 1 92 ? -3.665 3.994 0.943 1.00 89.75 92 GLU A C 1
ATOM 762 O O . GLU A 1 92 ? -3.337 4.187 2.114 1.00 89.75 92 GLU A O 1
ATOM 767 N N . ARG A 1 93 ? -3.444 4.909 -0.007 1.00 90.38 93 ARG A N 1
ATOM 768 C CA . ARG A 1 93 ? -2.773 6.178 0.264 1.00 90.38 93 ARG A CA 1
ATOM 769 C C . ARG A 1 93 ? -3.612 7.112 1.133 1.00 90.38 93 ARG A C 1
ATOM 771 O O . ARG A 1 93 ? -3.041 7.771 1.999 1.00 90.38 93 ARG A O 1
ATOM 778 N N . LEU A 1 94 ? -4.927 7.185 0.922 1.00 91.38 94 LEU A N 1
ATOM 779 C CA . LEU A 1 94 ? -5.823 7.968 1.781 1.00 91.38 94 LEU A CA 1
ATOM 780 C C . LEU A 1 94 ? -5.800 7.450 3.219 1.00 91.38 94 LEU A C 1
ATOM 782 O O . LEU A 1 94 ? -5.559 8.221 4.143 1.00 91.38 94 LEU A O 1
ATOM 786 N N . LEU A 1 95 ? -5.961 6.139 3.380 1.00 90.75 95 LEU A N 1
ATOM 787 C CA . LEU A 1 95 ? -5.954 5.457 4.670 1.00 90.75 95 LEU A CA 1
ATOM 788 C C . LEU A 1 95 ? -4.614 5.618 5.392 1.00 90.75 95 LEU A C 1
ATOM 790 O O . LEU A 1 95 ? -4.559 5.893 6.589 1.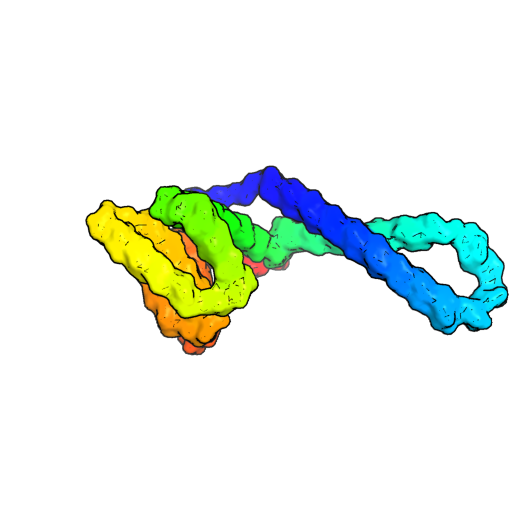00 90.75 95 LEU A O 1
ATOM 794 N N . SER A 1 96 ? -3.511 5.502 4.649 1.00 90.88 96 SER A N 1
ATOM 795 C CA . SER A 1 96 ? -2.170 5.741 5.173 1.00 90.88 96 SER A CA 1
ATOM 796 C C . SER A 1 96 ? -1.978 7.200 5.586 1.00 90.88 96 SER A C 1
ATOM 798 O O . SER A 1 96 ? -1.409 7.445 6.646 1.00 90.88 96 SER A O 1
ATOM 800 N N . LYS A 1 97 ? -2.484 8.167 4.809 1.00 92.94 97 LYS A N 1
ATOM 801 C CA . LYS A 1 97 ? -2.421 9.597 5.144 1.00 92.94 97 LYS A CA 1
ATOM 802 C C . LYS A 1 97 ? -3.224 9.916 6.408 1.00 92.94 97 LYS A C 1
ATOM 804 O O . LYS A 1 97 ? -2.699 10.614 7.270 1.00 92.94 97 LYS A O 1
ATOM 809 N N . GLU A 1 98 ? -4.447 9.398 6.526 1.00 92.94 98 GLU A N 1
ATOM 810 C CA . GLU A 1 98 ? -5.291 9.533 7.723 1.00 92.94 98 GLU A CA 1
ATOM 811 C C . GLU A 1 98 ? -4.583 8.936 8.945 1.00 92.94 98 GLU A C 1
ATOM 813 O O . GLU A 1 98 ? -4.350 9.634 9.930 1.00 92.94 98 GLU A O 1
ATOM 818 N N . GLY A 1 99 ? -4.138 7.679 8.850 1.00 93.00 99 GLY A N 1
ATOM 819 C CA . GLY A 1 99 ? -3.438 7.010 9.944 1.00 93.00 99 GLY A CA 1
ATOM 820 C C . GLY A 1 99 ? -2.127 7.695 10.328 1.00 93.00 99 GLY A C 1
ATOM 821 O O . GLY A 1 99 ? -1.840 7.835 11.511 1.00 93.00 99 GLY A O 1
ATOM 822 N N . ASN A 1 100 ? -1.352 8.178 9.353 1.00 93.69 100 ASN A N 1
ATOM 823 C CA . ASN A 1 100 ? -0.134 8.946 9.614 1.00 93.69 100 ASN A CA 1
ATOM 824 C C . ASN A 1 100 ? -0.442 10.251 10.344 1.00 93.69 100 ASN A C 1
ATOM 826 O O . ASN A 1 100 ? 0.285 10.600 11.263 1.00 93.69 100 ASN A O 1
ATOM 830 N N . ALA A 1 101 ? -1.502 10.965 9.961 1.00 94.62 101 ALA A N 1
ATOM 831 C CA . ALA A 1 101 ? -1.891 12.200 10.630 1.00 94.62 101 ALA A CA 1
ATOM 832 C C . ALA A 1 101 ? -2.305 11.945 12.087 1.00 94.62 101 ALA A C 1
ATOM 834 O O . ALA A 1 101 ? -1.861 12.670 12.976 1.00 94.62 101 ALA A O 1
ATOM 835 N N . LEU A 1 102 ? -3.090 10.890 12.336 1.00 94.50 102 LEU A N 1
ATOM 836 C CA . LEU A 1 102 ? -3.504 10.498 13.684 1.00 94.50 102 LEU A CA 1
ATOM 837 C C . LEU A 1 102 ? -2.307 10.076 14.540 1.00 94.50 102 LEU A C 1
ATOM 839 O O . LEU A 1 102 ? -2.113 10.611 15.623 1.00 94.50 102 LEU A O 1
ATOM 843 N N . ILE A 1 103 ? -1.450 9.186 14.036 1.00 93.44 103 ILE A N 1
ATOM 844 C CA . ILE A 1 103 ? -0.267 8.733 14.778 1.00 93.44 103 ILE A CA 1
ATOM 845 C C . ILE A 1 103 ? 0.689 9.906 15.020 1.00 93.44 103 ILE A C 1
ATOM 847 O O . ILE A 1 103 ? 1.130 10.104 16.147 1.00 93.44 103 ILE A O 1
ATOM 851 N N . LYS A 1 104 ? 0.968 10.732 14.001 1.00 94.75 104 LYS A N 1
ATOM 852 C CA . LYS A 1 104 ? 1.835 11.915 14.127 1.00 94.75 104 LYS A CA 1
ATOM 853 C C . LYS A 1 104 ? 1.314 12.894 15.178 1.00 94.75 104 LYS A C 1
ATOM 855 O O . LYS A 1 104 ? 2.116 13.452 15.919 1.00 94.75 104 LYS A O 1
ATOM 860 N N . LYS A 1 105 ? -0.005 13.095 15.260 1.00 94.25 105 LYS A N 1
ATOM 861 C CA . LYS A 1 105 ? -0.629 13.937 16.292 1.00 94.25 105 LYS A CA 1
ATOM 862 C C . LYS A 1 105 ? -0.365 13.403 17.704 1.00 94.25 105 LYS A C 1
ATOM 864 O O . LYS A 1 105 ? -0.214 14.194 18.625 1.00 94.25 105 LYS A O 1
ATOM 869 N N . GLU A 1 106 ? -0.288 12.086 17.861 1.00 92.31 106 GLU A N 1
ATOM 870 C CA . GLU A 1 106 ? -0.155 11.420 19.159 1.00 92.31 106 GLU A CA 1
ATOM 871 C C . GLU A 1 106 ? 1.282 11.311 19.672 1.00 92.31 106 GLU A C 1
ATOM 873 O O . GLU A 1 106 ? 1.524 11.505 20.860 1.00 92.31 106 GLU A O 1
ATOM 878 N N . ILE A 1 107 ? 2.242 11.003 18.796 1.00 92.06 107 ILE A N 1
ATOM 879 C CA . ILE A 1 107 ? 3.656 10.819 19.187 1.00 92.06 107 ILE A CA 1
ATOM 880 C C . ILE A 1 107 ? 4.548 12.013 18.837 1.00 92.06 107 ILE A C 1
ATOM 882 O O . ILE A 1 107 ? 5.719 12.057 19.212 1.00 92.06 107 ILE A O 1
ATOM 886 N N . GLY A 1 108 ? 4.006 12.990 18.112 1.00 93.38 108 GLY A N 1
ATOM 887 C CA . GLY A 1 108 ? 4.755 14.127 17.596 1.00 93.38 108 GLY A CA 1
ATOM 888 C C . GLY A 1 108 ? 5.605 13.785 16.369 1.00 93.38 108 GLY A C 1
ATOM 889 O O . GLY A 1 108 ? 5.849 12.631 16.016 1.00 93.38 108 GLY A O 1
ATOM 890 N N . GLU A 1 109 ? 6.079 14.829 15.691 1.00 92.31 109 GLU A N 1
ATOM 891 C CA . GLU A 1 109 ? 6.773 14.716 14.403 1.00 92.31 109 GLU A CA 1
ATOM 892 C C . GLU A 1 109 ? 8.114 13.976 14.487 1.00 92.31 109 GLU A C 1
ATOM 894 O O . GLU A 1 109 ? 8.415 13.162 13.617 1.00 92.31 109 GLU A O 1
ATOM 899 N N . GLY A 1 110 ? 8.886 14.193 15.555 1.00 90.00 110 GLY A N 1
ATOM 900 C CA . GLY A 1 110 ? 10.187 13.545 15.738 1.00 90.00 110 GLY A CA 1
ATOM 901 C C . GLY A 1 110 ? 10.085 12.027 15.916 1.00 90.00 110 GLY A C 1
ATOM 902 O O . GLY A 1 110 ? 10.774 11.276 15.224 1.00 90.00 110 GLY A O 1
ATOM 903 N N . GLN A 1 111 ? 9.202 11.556 16.807 1.00 88.38 111 GLN A N 1
ATOM 904 C CA . GLN A 1 111 ? 8.992 10.115 17.002 1.00 88.38 111 GLN A CA 1
ATOM 905 C C . GLN A 1 111 ? 8.316 9.477 15.789 1.00 88.38 111 GLN A C 1
ATOM 907 O O . GLN A 1 111 ? 8.669 8.363 15.413 1.00 88.38 111 GLN A O 1
ATOM 912 N N . PHE A 1 112 ? 7.406 10.199 15.129 1.00 91.06 112 PHE A N 1
ATOM 913 C CA . PHE A 1 112 ? 6.811 9.742 13.879 1.00 91.06 112 PHE A CA 1
ATOM 914 C C . PHE A 1 112 ? 7.858 9.554 12.778 1.00 91.06 112 PHE A C 1
ATOM 916 O O . PHE A 1 112 ? 7.822 8.548 12.076 1.00 91.06 112 PHE A O 1
ATOM 923 N N . GLY A 1 113 ? 8.824 10.470 12.660 1.00 88.31 113 GLY A N 1
ATOM 924 C CA . GLY A 1 113 ? 9.953 10.321 11.744 1.00 88.31 113 GLY A CA 1
ATOM 925 C C . GLY A 1 113 ? 10.739 9.036 12.010 1.00 88.31 113 GLY A C 1
ATOM 926 O O . GLY A 1 113 ? 10.972 8.266 11.082 1.00 88.31 113 GLY A O 1
ATOM 927 N N . ARG A 1 114 ? 11.076 8.752 13.277 1.00 86.25 114 ARG A N 1
ATOM 928 C CA . ARG A 1 114 ? 11.757 7.500 13.664 1.00 86.25 114 ARG A CA 1
ATOM 929 C C . ARG A 1 114 ? 10.930 6.265 13.308 1.00 86.25 114 ARG A C 1
ATOM 931 O O . ARG A 1 114 ? 11.442 5.374 12.641 1.00 86.25 114 ARG A O 1
ATOM 938 N N . LEU A 1 115 ? 9.644 6.261 13.661 1.00 86.12 115 LEU A N 1
ATOM 939 C CA . LEU A 1 115 ? 8.719 5.173 13.340 1.00 86.12 115 LEU A CA 1
ATOM 940 C C . LEU A 1 115 ? 8.615 4.932 11.824 1.00 86.12 115 LEU A C 1
ATOM 942 O O . LEU A 1 115 ? 8.581 3.788 11.375 1.00 86.12 115 LEU A O 1
ATOM 946 N N . PHE A 1 116 ? 8.586 6.004 11.029 1.00 85.19 116 PHE A N 1
ATOM 947 C CA . PHE A 1 116 ? 8.552 5.932 9.571 1.00 85.19 116 PHE A CA 1
ATOM 948 C C . PHE A 1 116 ? 9.856 5.368 8.988 1.00 85.19 116 PHE A C 1
ATOM 950 O O . PHE A 1 116 ? 9.811 4.511 8.108 1.00 85.19 116 PHE A O 1
ATOM 957 N N . PHE A 1 117 ? 11.018 5.796 9.490 1.00 82.06 117 PHE A N 1
ATOM 958 C CA . PHE A 1 117 ? 12.305 5.225 9.082 1.00 82.06 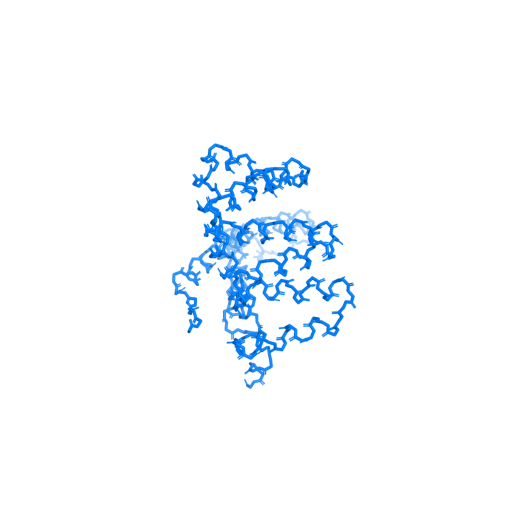117 PHE A CA 1
ATOM 959 C C . PHE A 1 117 ? 12.431 3.746 9.471 1.00 82.06 117 PHE A C 1
ATOM 961 O O . PHE A 1 117 ? 12.915 2.951 8.669 1.00 82.06 117 PHE A O 1
ATOM 968 N N . GLU A 1 118 ? 11.937 3.349 10.646 1.00 79.56 118 GLU A N 1
ATOM 969 C CA . GLU A 1 118 ? 11.856 1.938 11.054 1.00 79.56 118 GLU A CA 1
ATOM 970 C C . GLU A 1 118 ? 10.909 1.117 10.162 1.00 79.56 118 GLU A C 1
ATOM 972 O O . GLU A 1 118 ? 11.122 -0.075 9.939 1.00 79.56 118 GLU A O 1
ATOM 977 N N . GLU A 1 119 ? 9.867 1.742 9.601 1.00 76.00 119 GLU A N 1
ATOM 978 C CA . GLU A 1 119 ? 8.980 1.091 8.633 1.00 76.00 119 GLU A CA 1
ATOM 979 C C . GLU A 1 119 ? 9.694 0.745 7.318 1.00 76.00 119 GLU A C 1
ATOM 981 O O . GLU A 1 119 ? 9.353 -0.258 6.685 1.00 76.00 119 GLU A O 1
ATOM 986 N N . LEU A 1 120 ? 10.716 1.522 6.948 1.00 75.56 120 LEU A N 1
ATOM 987 C CA . LEU A 1 120 ? 11.548 1.281 5.769 1.00 75.56 120 LEU A CA 1
ATOM 988 C C . LEU A 1 120 ? 12.636 0.224 6.009 1.00 75.56 120 LEU A C 1
ATOM 990 O O . LEU A 1 120 ? 12.976 -0.500 5.078 1.00 75.56 120 LEU A O 1
ATOM 994 N N . SER A 1 121 ? 13.171 0.121 7.229 1.00 69.88 121 SER A N 1
ATOM 995 C CA . SER A 1 121 ? 14.355 -0.696 7.548 1.00 69.88 121 SER A CA 1
ATOM 996 C C . SER A 1 121 ? 14.061 -2.119 8.046 1.00 69.88 121 SER A C 1
ATOM 998 O O . SER A 1 121 ? 14.977 -2.843 8.417 1.00 69.88 121 SER A O 1
ATOM 1000 N N . ASP A 1 122 ? 12.798 -2.547 8.029 1.00 67.81 122 ASP A N 1
ATOM 1001 C CA . ASP A 1 122 ? 12.328 -3.896 8.395 1.00 67.81 122 ASP A CA 1
ATOM 1002 C C . ASP A 1 122 ? 12.570 -4.363 9.846 1.00 67.81 122 ASP A C 1
ATOM 1004 O O . ASP A 1 122 ? 12.125 -5.449 10.222 1.00 67.81 122 ASP A O 1
ATOM 1008 N N . PHE A 1 123 ? 13.164 -3.538 10.715 1.00 63.59 123 PHE A N 1
ATOM 1009 C CA . PHE A 1 123 ? 13.284 -3.844 12.144 1.00 63.59 123 PHE A CA 1
ATOM 1010 C C . PHE A 1 123 ? 11.886 -3.917 12.786 1.00 63.59 123 PHE A C 1
ATOM 1012 O O . PHE A 1 123 ? 11.141 -2.936 12.828 1.00 63.59 123 PHE A O 1
ATOM 1019 N N . SER A 1 124 ? 11.465 -5.110 13.212 1.00 61.19 124 SER A N 1
ATOM 1020 C CA . SER A 1 124 ? 10.064 -5.403 13.561 1.00 61.19 124 SER A CA 1
ATOM 1021 C C . SER A 1 124 ? 9.715 -5.214 15.040 1.00 61.19 124 SER A C 1
ATOM 1023 O O . SER A 1 124 ? 8.593 -4.818 15.344 1.00 61.19 124 SER A O 1
ATOM 1025 N N . HIS A 1 125 ? 10.659 -5.447 15.956 1.00 62.88 125 HIS A N 1
ATOM 1026 C CA . HIS A 1 125 ? 10.344 -5.598 17.382 1.00 62.88 125 HIS A CA 1
ATOM 1027 C C . HIS A 1 125 ? 10.049 -4.254 18.078 1.00 62.88 125 HIS A C 1
ATOM 1029 O O . HIS A 1 125 ? 9.016 -4.125 18.723 1.00 62.88 125 HIS A O 1
ATOM 1035 N N . SER A 1 126 ? 10.868 -3.219 17.844 1.00 70.56 126 SER A N 1
ATOM 1036 C CA . SER A 1 126 ? 10.672 -1.863 18.408 1.00 70.56 126 SER A CA 1
ATOM 1037 C C . SER A 1 126 ? 9.299 -1.258 18.063 1.00 70.56 126 SER A C 1
ATOM 1039 O O . SER A 1 126 ? 8.640 -0.623 18.887 1.00 70.56 126 SER A O 1
ATOM 1041 N N . ARG A 1 127 ? 8.812 -1.504 16.840 1.00 79.56 127 ARG A N 1
ATOM 1042 C CA . ARG A 1 127 ? 7.562 -0.916 16.338 1.00 79.56 127 ARG A CA 1
ATOM 1043 C C . ARG A 1 127 ? 6.316 -1.511 16.978 1.00 79.56 127 ARG A C 1
ATOM 1045 O O . ARG A 1 127 ? 5.335 -0.796 17.175 1.00 79.56 127 ARG A O 1
ATOM 1052 N N . GLU A 1 128 ? 6.329 -2.811 17.263 1.00 82.94 128 GLU A N 1
ATOM 1053 C CA . GLU A 1 128 ? 5.175 -3.486 17.858 1.00 82.94 128 GLU A CA 1
ATOM 1054 C C . GLU A 1 128 ? 4.883 -2.932 19.258 1.00 82.94 128 GLU A C 1
ATOM 1056 O O . GLU A 1 128 ? 3.722 -2.702 19.599 1.00 82.94 128 GLU A O 1
ATOM 1061 N N . ASP A 1 129 ? 5.929 -2.631 20.026 1.00 87.19 129 ASP A N 1
ATOM 1062 C CA . ASP A 1 129 ? 5.809 -2.061 21.368 1.00 87.19 129 ASP A CA 1
ATOM 1063 C C . ASP A 1 129 ? 5.237 -0.640 21.334 1.00 87.19 129 ASP A C 1
ATOM 1065 O O . ASP A 1 129 ? 4.322 -0.319 22.096 1.00 87.19 129 ASP A O 1
ATOM 1069 N N . ILE A 1 130 ? 5.683 0.185 20.378 1.00 88.94 130 ILE A N 1
ATOM 1070 C CA . ILE A 1 130 ? 5.126 1.528 20.157 1.00 88.94 130 ILE A CA 1
ATOM 1071 C C . ILE A 1 130 ? 3.634 1.439 19.811 1.00 88.94 130 ILE A C 1
ATOM 1073 O O . ILE A 1 130 ? 2.818 2.168 20.380 1.00 88.94 130 ILE A O 1
ATOM 1077 N N . TYR A 1 131 ? 3.243 0.536 18.906 1.00 91.56 131 TYR A N 1
ATOM 1078 C CA . TYR A 1 131 ? 1.835 0.370 18.542 1.00 91.56 131 TYR A CA 1
ATOM 1079 C C . TYR A 1 131 ? 0.982 -0.179 19.687 1.00 91.56 131 TYR A C 1
ATOM 1081 O O . TYR A 1 131 ? -0.153 0.270 19.843 1.00 91.56 131 TYR A O 1
ATOM 1089 N N . LYS A 1 132 ? 1.503 -1.094 20.513 1.00 92.19 132 LYS A N 1
ATOM 1090 C CA . LYS A 1 132 ? 0.809 -1.594 21.712 1.00 92.19 132 LYS A CA 1
ATOM 1091 C C . LYS A 1 132 ? 0.570 -0.485 22.731 1.00 92.19 132 LYS A C 1
ATOM 1093 O O . LYS A 1 132 ? -0.542 -0.358 23.245 1.00 92.19 132 LYS A O 1
ATOM 1098 N N . GLU A 1 133 ? 1.577 0.344 22.982 1.00 92.56 133 GLU A N 1
ATOM 1099 C CA . GLU A 1 133 ? 1.455 1.478 23.897 1.00 92.56 133 GLU A CA 1
ATOM 1100 C C . GLU A 1 133 ? 0.451 2.513 23.368 1.00 92.56 133 GLU A C 1
ATOM 1102 O O . GLU A 1 133 ? -0.442 2.959 24.095 1.00 92.56 133 GLU A O 1
ATOM 1107 N N . LEU A 1 134 ? 0.515 2.840 22.073 1.00 93.62 134 LEU A N 1
ATOM 1108 C CA . LEU A 1 134 ? -0.470 3.720 21.442 1.00 93.62 134 LEU A CA 1
ATOM 1109 C C . LEU A 1 134 ? -1.880 3.140 21.492 1.00 93.62 134 LEU A C 1
ATOM 1111 O O . LEU A 1 134 ? -2.834 3.875 21.750 1.00 93.62 134 LEU A O 1
ATOM 1115 N N . LEU A 1 135 ? -2.021 1.830 21.292 1.00 95.56 135 LEU A N 1
ATOM 1116 C CA . LEU A 1 135 ? -3.307 1.152 21.352 1.00 95.56 135 LEU A CA 1
ATOM 1117 C C . LEU A 1 135 ? -3.906 1.241 22.756 1.00 95.56 135 LEU A C 1
ATOM 1119 O O . LEU A 1 135 ? -5.082 1.575 22.886 1.00 95.56 135 LEU A O 1
ATOM 1123 N N . LYS A 1 136 ? -3.101 1.026 23.802 1.00 95.12 136 LYS A N 1
ATOM 1124 C CA . LYS A 1 136 ? -3.525 1.169 25.200 1.00 95.12 136 LYS A CA 1
ATOM 1125 C C . LYS A 1 136 ? -4.020 2.589 25.486 1.00 95.12 136 LYS A C 1
ATOM 1127 O O . LYS A 1 136 ? -5.110 2.771 26.028 1.00 95.12 136 LYS A O 1
ATOM 1132 N N . ARG A 1 137 ? -3.280 3.612 25.047 1.00 94.19 137 ARG A N 1
ATOM 1133 C CA . ARG A 1 137 ? -3.696 5.023 25.183 1.00 94.19 137 ARG A CA 1
ATOM 1134 C C . ARG A 1 137 ? -4.973 5.338 24.404 1.00 94.19 137 ARG A C 1
ATOM 1136 O O . ARG A 1 137 ? -5.799 6.124 24.870 1.00 94.19 137 ARG A O 1
ATOM 1143 N N . ALA A 1 138 ? -5.135 4.758 23.216 1.00 94.56 138 ALA A N 1
ATOM 1144 C CA . ALA A 1 138 ? -6.332 4.919 22.394 1.00 94.56 138 ALA A CA 1
ATOM 1145 C C . ALA A 1 138 ? -7.553 4.224 23.021 1.00 94.56 138 ALA A C 1
ATOM 1147 O O . ALA A 1 138 ? -8.661 4.752 22.964 1.00 94.56 138 ALA A O 1
ATOM 1148 N N . GLN A 1 139 ? -7.363 3.060 23.652 1.00 94.31 139 GLN A N 1
ATOM 1149 C CA . GLN A 1 139 ? -8.395 2.338 24.402 1.00 94.31 139 GLN A CA 1
ATOM 1150 C C . GLN A 1 139 ? -8.906 3.149 25.585 1.00 94.31 139 GLN A C 1
ATOM 1152 O O . GLN A 1 139 ? -10.113 3.360 25.668 1.00 94.31 139 GLN A O 1
ATOM 1157 N N . VAL A 1 140 ? -8.003 3.672 26.418 1.00 93.88 140 VAL A N 1
ATOM 1158 C CA . VAL A 1 140 ? -8.361 4.503 27.580 1.00 93.88 140 VAL A CA 1
ATOM 1159 C C . VAL A 1 140 ? -9.157 5.744 27.165 1.00 93.88 140 VAL A C 1
ATOM 1161 O O . VAL A 1 140 ? -10.131 6.096 27.818 1.00 93.88 140 VAL A O 1
ATOM 1164 N N . ARG A 1 141 ? -8.785 6.387 26.053 1.00 93.19 141 ARG A N 1
ATOM 1165 C CA . ARG A 1 141 ? -9.482 7.580 25.540 1.00 93.19 141 ARG A CA 1
ATOM 1166 C C . ARG A 1 141 ? -10.736 7.284 24.719 1.00 93.19 141 ARG A C 1
ATOM 1168 O O . ARG A 1 141 ? -11.450 8.213 24.363 1.00 93.19 141 ARG A O 1
ATOM 1175 N N . GLY A 1 142 ? -10.986 6.025 24.365 1.00 93.00 142 GLY A N 1
ATOM 1176 C CA . GLY A 1 142 ? -12.087 5.676 23.468 1.00 93.00 142 GLY A CA 1
ATOM 1177 C C . GLY A 1 142 ? -11.883 6.103 22.005 1.00 93.00 142 GLY A C 1
ATOM 1178 O O . GLY A 1 142 ? -12.850 6.102 21.250 1.00 93.00 142 GLY A O 1
ATOM 1179 N N . ASP A 1 143 ? -10.659 6.426 21.568 1.00 94.75 143 ASP A N 1
ATOM 1180 C CA . ASP A 1 143 ? -10.399 6.893 20.197 1.00 94.75 143 ASP A CA 1
ATOM 1181 C C . ASP A 1 143 ? -10.431 5.729 19.198 1.00 94.75 143 ASP A C 1
ATOM 1183 O O . ASP A 1 143 ? -9.445 5.031 18.950 1.00 94.75 143 ASP A O 1
ATOM 1187 N N . ASN A 1 144 ? -11.609 5.503 18.630 1.00 95.75 144 ASN A N 1
ATOM 1188 C CA . ASN A 1 144 ? -11.848 4.429 17.681 1.00 95.75 144 ASN A CA 1
ATOM 1189 C C . ASN A 1 144 ? -11.142 4.650 16.332 1.00 95.75 144 ASN A C 1
ATOM 1191 O O . ASN A 1 144 ? -10.756 3.672 15.693 1.00 95.75 144 ASN A O 1
ATOM 1195 N N . ALA A 1 145 ? -10.917 5.896 15.904 1.00 94.69 145 ALA A N 1
ATOM 1196 C CA . ALA A 1 145 ? -10.213 6.170 14.652 1.00 94.69 145 ALA A CA 1
ATOM 1197 C C . ALA A 1 145 ? -8.732 5.788 14.770 1.00 94.69 145 ALA A C 1
ATOM 1199 O O . ALA A 1 145 ? -8.198 5.080 13.914 1.00 94.69 145 ALA A O 1
ATOM 1200 N N . LEU A 1 146 ? -8.095 6.173 15.878 1.00 95.06 146 LEU A N 1
ATOM 1201 C CA . LEU A 1 146 ? -6.714 5.806 16.161 1.00 95.06 146 LEU A CA 1
ATOM 1202 C C . LEU A 1 146 ? -6.556 4.290 16.344 1.00 95.06 146 LEU A C 1
ATOM 1204 O O . LEU A 1 146 ? -5.659 3.703 15.736 1.00 95.06 146 LEU A O 1
ATOM 1208 N N . LYS A 1 147 ? -7.450 3.633 17.102 1.00 96.50 147 LYS A N 1
ATOM 1209 C CA . LYS A 1 147 ? -7.460 2.161 17.240 1.00 96.50 147 LYS A CA 1
ATOM 1210 C C . LYS A 1 147 ? -7.533 1.472 15.882 1.00 96.50 147 LYS A C 1
ATOM 1212 O O . LYS A 1 147 ? -6.724 0.594 15.598 1.00 96.50 147 LYS A O 1
ATOM 1217 N N . PHE A 1 148 ? -8.469 1.897 15.035 1.00 96.50 148 PHE A N 1
ATOM 1218 C CA . PHE A 1 148 ? -8.645 1.348 13.696 1.00 96.50 148 PHE A CA 1
ATOM 1219 C C . PHE A 1 148 ? -7.357 1.457 12.867 1.00 96.50 148 PHE A C 1
ATOM 1221 O O . PHE A 1 148 ? -6.891 0.463 12.306 1.00 96.50 148 PHE A O 1
ATOM 1228 N N . CYS A 1 149 ? -6.720 2.631 12.847 1.00 94.88 149 CYS A N 1
ATOM 1229 C CA . CYS A 1 149 ? -5.456 2.820 12.139 1.00 94.88 149 CYS A CA 1
ATOM 1230 C C . CYS A 1 149 ? -4.322 1.954 12.705 1.00 94.88 149 CYS A C 1
ATOM 1232 O O . CYS A 1 149 ? -3.549 1.389 11.928 1.00 94.88 149 CYS A O 1
ATOM 1234 N N . ILE A 1 150 ? -4.230 1.813 14.030 1.00 95.12 150 ILE A N 1
ATOM 1235 C CA . ILE A 1 150 ? -3.226 0.959 14.677 1.00 95.12 150 ILE A CA 1
ATOM 1236 C C . ILE A 1 150 ? -3.451 -0.511 14.309 1.00 95.12 150 ILE A C 1
ATOM 1238 O O . ILE A 1 150 ? -2.503 -1.181 13.899 1.00 95.12 150 ILE A O 1
ATOM 1242 N N . TYR A 1 151 ? -4.690 -1.005 14.354 1.00 96.62 151 TYR A N 1
ATOM 1243 C CA . TYR A 1 151 ? -5.010 -2.374 13.943 1.00 96.62 151 TYR A CA 1
ATOM 1244 C C . TYR A 1 151 ? -4.616 -2.652 12.493 1.00 96.62 151 TYR A C 1
ATOM 1246 O O . TYR A 1 151 ? -4.008 -3.681 12.204 1.00 96.62 151 TYR A O 1
ATOM 1254 N N . LEU A 1 152 ? -4.852 -1.709 11.578 1.00 95.50 152 LEU A N 1
ATOM 1255 C CA . LEU A 1 152 ? -4.409 -1.849 10.190 1.00 95.50 152 LEU A CA 1
ATOM 1256 C C . LEU A 1 152 ? -2.882 -1.909 10.037 1.00 95.50 152 LEU A C 1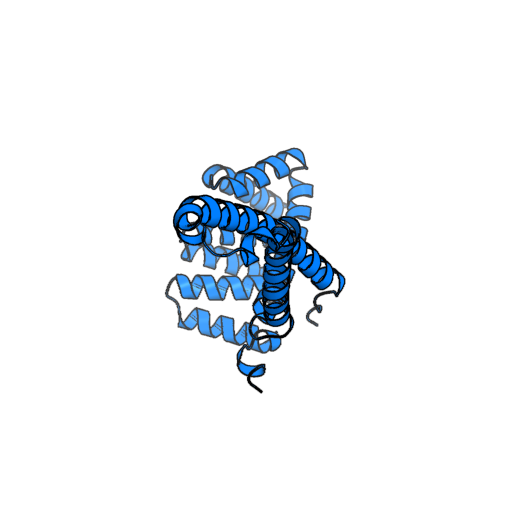
ATOM 1258 O O . LEU A 1 152 ? -2.389 -2.609 9.145 1.00 95.50 152 LEU A O 1
ATOM 1262 N N . ARG A 1 153 ? -2.126 -1.185 10.873 1.00 93.12 153 ARG A N 1
ATOM 1263 C CA . ARG A 1 153 ? -0.652 -1.220 10.877 1.00 93.12 153 ARG A CA 1
ATOM 1264 C C . ARG A 1 153 ? -0.124 -2.533 11.441 1.00 93.12 153 ARG A C 1
ATOM 1266 O O . ARG A 1 153 ? 0.728 -3.159 10.812 1.00 93.12 153 ARG A O 1
ATOM 1273 N N . MET A 1 154 ? -0.686 -2.984 12.558 1.00 92.94 154 MET A N 1
ATOM 1274 C CA . MET A 1 154 ? -0.361 -4.268 13.186 1.00 92.94 154 MET A CA 1
ATOM 1275 C C . MET A 1 154 ? -0.670 -5.447 12.257 1.00 92.94 154 MET A C 1
ATOM 1277 O O . MET A 1 154 ? 0.164 -6.339 12.084 1.00 92.94 154 MET A O 1
ATOM 1281 N N . ALA A 1 155 ? -1.819 -5.410 11.575 1.00 94.62 155 ALA A N 1
ATOM 1282 C CA . ALA A 1 155 ? -2.186 -6.388 10.557 1.00 94.62 155 ALA A CA 1
ATOM 1283 C C . ALA A 1 155 ? -1.172 -6.430 9.410 1.00 94.62 155 ALA A C 1
ATOM 1285 O O . ALA A 1 155 ? -0.686 -7.500 9.050 1.00 94.62 155 ALA A O 1
ATOM 1286 N N . ARG A 1 156 ? -0.815 -5.264 8.851 1.00 91.62 156 ARG A N 1
ATOM 1287 C CA . ARG A 1 156 ? 0.165 -5.165 7.760 1.00 91.62 156 ARG A CA 1
ATOM 1288 C C . ARG A 1 156 ? 1.524 -5.727 8.174 1.00 91.62 156 ARG A C 1
ATOM 1290 O O . ARG A 1 156 ? 2.120 -6.465 7.396 1.00 91.62 156 ARG A O 1
ATOM 1297 N N . SER A 1 157 ? 1.984 -5.397 9.381 1.00 90.19 157 SER A N 1
ATOM 1298 C CA . SER A 1 157 ? 3.225 -5.937 9.945 1.00 90.19 157 SER A CA 1
ATOM 1299 C C . SER A 1 157 ? 3.163 -7.466 10.054 1.00 90.19 157 SER A C 1
ATOM 1301 O O . SER A 1 157 ? 4.016 -8.167 9.518 1.00 90.19 157 SER A O 1
ATOM 1303 N N . SER A 1 158 ? 2.085 -7.997 10.638 1.00 91.00 158 SER A N 1
ATOM 1304 C CA . SER A 1 158 ? 1.897 -9.443 10.827 1.00 91.00 158 SER A CA 1
ATOM 1305 C C . SER A 1 158 ? 1.867 -10.205 9.497 1.00 91.00 158 SER A C 1
ATOM 1307 O O . SER A 1 158 ? 2.559 -11.208 9.343 1.00 91.00 158 SER A O 1
ATOM 1309 N N . ILE A 1 159 ? 1.130 -9.691 8.506 1.00 91.12 159 ILE A N 1
ATOM 1310 C CA . ILE A 1 159 ? 1.040 -10.276 7.159 1.00 91.12 159 ILE A CA 1
ATOM 1311 C C . ILE A 1 159 ? 2.395 -10.232 6.445 1.00 91.12 159 ILE A C 1
ATOM 1313 O O . ILE A 1 159 ? 2.742 -11.183 5.747 1.00 91.12 159 ILE A O 1
ATOM 1317 N N . LYS A 1 160 ? 3.173 -9.153 6.616 1.00 88.38 160 LYS A N 1
ATOM 1318 C CA . LYS A 1 160 ? 4.524 -9.039 6.043 1.00 88.38 160 LYS A CA 1
ATOM 1319 C C . LYS A 1 160 ? 5.453 -10.134 6.576 1.00 88.38 160 LYS A C 1
ATOM 1321 O O . LYS A 1 160 ? 6.248 -10.669 5.813 1.00 88.38 160 LYS A O 1
ATOM 1326 N N . HIS A 1 161 ? 5.307 -10.502 7.847 1.00 88.62 161 HIS A N 1
ATOM 1327 C CA . HIS A 1 161 ? 6.054 -11.586 8.490 1.00 88.62 161 HIS A CA 1
ATOM 1328 C C . HIS A 1 161 ? 5.359 -12.957 8.390 1.00 88.62 161 HIS A C 1
ATOM 1330 O O . HIS A 1 161 ? 5.633 -13.837 9.201 1.00 88.62 161 HIS A O 1
ATOM 1336 N N . PHE A 1 162 ? 4.456 -13.147 7.419 1.00 91.31 162 PHE A N 1
ATOM 1337 C CA . PHE A 1 162 ? 3.732 -14.404 7.161 1.00 91.31 162 PHE A CA 1
ATOM 1338 C C . PHE A 1 162 ? 2.893 -14.930 8.342 1.00 91.31 162 PHE A C 1
ATOM 1340 O O . PHE A 1 162 ? 2.405 -16.058 8.314 1.00 91.31 162 PHE A O 1
ATOM 1347 N N . ASN A 1 163 ? 2.651 -14.108 9.367 1.00 93.44 163 ASN A N 1
ATOM 1348 C CA . ASN A 1 163 ? 1.769 -14.449 10.475 1.00 93.44 163 ASN A CA 1
ATOM 1349 C C . ASN A 1 163 ? 0.325 -14.067 10.122 1.00 93.44 163 ASN A C 1
ATOM 1351 O O . ASN A 1 163 ? -0.216 -13.052 10.575 1.00 93.44 163 ASN A O 1
ATOM 1355 N N . PHE A 1 164 ? -0.284 -14.871 9.250 1.00 94.62 164 PHE A N 1
ATOM 1356 C CA . PHE A 1 164 ? -1.625 -14.614 8.723 1.00 94.62 164 PHE A CA 1
ATOM 1357 C C . PHE A 1 164 ? -2.712 -14.717 9.795 1.00 94.62 164 PHE A C 1
ATOM 1359 O O . PHE A 1 164 ? -3.642 -13.918 9.764 1.00 94.62 164 PHE A O 1
ATOM 1366 N N . ALA A 1 165 ? -2.556 -15.604 10.786 1.00 94.88 165 ALA A N 1
ATOM 1367 C CA . ALA A 1 165 ? -3.486 -15.730 11.909 1.00 94.88 165 ALA A CA 1
ATOM 1368 C C . ALA A 1 165 ? -3.607 -14.407 12.685 1.00 94.88 165 ALA A C 1
ATOM 1370 O O . ALA A 1 165 ? -4.678 -13.798 12.689 1.00 94.88 165 ALA A O 1
ATOM 1371 N N . LYS A 1 166 ? -2.490 -13.869 13.200 1.00 94.44 166 LYS A N 1
ATOM 1372 C CA . LYS A 1 166 ? -2.485 -12.547 13.855 1.00 94.44 166 LYS A CA 1
ATOM 1373 C C . LYS A 1 166 ? -2.963 -11.440 12.918 1.00 94.44 166 LYS A C 1
ATOM 1375 O O . LYS A 1 166 ? -3.687 -10.539 13.329 1.00 94.44 166 LYS A O 1
ATOM 1380 N N . GLY A 1 167 ? -2.581 -11.500 11.639 1.00 95.56 167 GLY A N 1
ATOM 1381 C CA . GLY A 1 167 ? -3.059 -10.560 10.625 1.00 95.56 167 GLY A CA 1
ATOM 1382 C C . GLY A 1 167 ? -4.588 -10.517 10.534 1.00 95.56 167 GLY A C 1
ATOM 1383 O O . GLY A 1 167 ? -5.174 -9.435 10.538 1.00 95.56 167 GLY A O 1
ATOM 1384 N N . THR A 1 168 ? -5.235 -11.684 10.496 1.00 96.75 168 THR A N 1
ATOM 1385 C CA . THR A 1 168 ? -6.699 -11.812 10.425 1.00 96.75 168 THR A CA 1
ATOM 1386 C C . THR A 1 168 ? -7.387 -11.360 11.711 1.00 96.75 168 THR A C 1
ATOM 1388 O O . THR A 1 168 ? -8.427 -10.705 11.635 1.00 96.75 168 THR A O 1
ATOM 1391 N N . GLU A 1 169 ? -6.789 -11.613 12.878 1.00 96.56 169 GLU A N 1
ATOM 1392 C CA . GLU A 1 169 ? -7.279 -11.120 14.171 1.00 96.56 169 GLU A CA 1
ATOM 1393 C C . GLU A 1 169 ? -7.298 -9.589 14.202 1.00 96.56 169 GLU A C 1
ATOM 1395 O O . GLU A 1 169 ? -8.346 -8.984 14.437 1.00 96.56 169 GLU A O 1
ATOM 1400 N N . TRP A 1 170 ? -6.171 -8.946 13.874 1.00 97.12 170 TRP A N 1
ATOM 1401 C CA . TRP A 1 170 ? -6.084 -7.485 13.827 1.00 97.12 170 TRP A CA 1
ATOM 1402 C C . TRP A 1 170 ? -7.076 -6.875 12.837 1.00 97.12 170 TRP A C 1
ATOM 1404 O O . TRP A 1 170 ? -7.702 -5.857 13.129 1.00 97.12 170 TRP A O 1
ATOM 1414 N N . LEU A 1 171 ? -7.262 -7.500 11.673 1.00 97.56 171 LEU A N 1
ATOM 1415 C CA . LEU A 1 171 ? -8.233 -7.035 10.682 1.00 97.56 171 LEU A CA 1
ATOM 1416 C C . LEU A 1 171 ? -9.674 -7.214 11.153 1.00 97.56 171 LEU A C 1
ATOM 1418 O O . LEU A 1 171 ? -10.506 -6.350 10.895 1.00 97.56 171 LEU A O 1
ATOM 1422 N N . THR A 1 172 ? -9.966 -8.281 11.892 1.00 97.12 172 THR A N 1
ATOM 1423 C CA . THR A 1 172 ? -11.284 -8.492 12.498 1.00 97.12 172 THR A CA 1
ATOM 1424 C C . THR A 1 172 ? -11.568 -7.430 13.562 1.00 97.12 172 THR A C 1
ATOM 1426 O O . THR A 1 172 ? -12.659 -6.863 13.576 1.00 97.12 172 THR A O 1
ATOM 1429 N N . MET A 1 173 ? -10.576 -7.068 14.385 1.00 97.06 173 MET A N 1
ATOM 1430 C CA . MET A 1 173 ? -10.697 -5.954 15.337 1.00 97.06 173 MET A CA 1
ATOM 1431 C C . MET A 1 173 ? -10.887 -4.603 14.635 1.00 97.06 173 MET A C 1
ATOM 1433 O O . MET A 1 173 ? -11.688 -3.783 15.079 1.00 97.06 173 MET A O 1
ATOM 1437 N N . ALA A 1 174 ? -10.197 -4.366 13.516 1.00 96.94 174 ALA A N 1
ATOM 1438 C CA . ALA A 1 174 ? -10.408 -3.166 12.708 1.00 96.94 174 ALA A CA 1
ATOM 1439 C C . ALA A 1 174 ? -11.844 -3.109 12.153 1.00 96.94 174 ALA A C 1
ATOM 1441 O O . ALA A 1 174 ? -12.505 -2.075 12.243 1.00 96.94 174 ALA A O 1
ATOM 1442 N N . LEU A 1 175 ? -12.353 -4.232 11.643 1.00 96.31 175 LEU A N 1
ATOM 1443 C CA . LEU A 1 175 ? -13.717 -4.339 11.124 1.00 96.31 175 LEU A CA 1
ATOM 1444 C C . LEU A 1 175 ? -14.785 -4.235 12.217 1.00 96.31 175 LEU A C 1
ATOM 1446 O O . LEU A 1 175 ? -15.872 -3.749 11.942 1.00 96.31 175 LEU A O 1
ATOM 1450 N N . ALA A 1 176 ? -14.485 -4.594 13.465 1.00 96.38 176 ALA A N 1
ATOM 1451 C CA . ALA A 1 176 ? -15.394 -4.328 14.580 1.00 96.38 176 ALA A CA 1
ATOM 1452 C C . ALA A 1 176 ? -15.615 -2.819 14.811 1.00 96.38 176 ALA A C 1
ATOM 1454 O O . ALA A 1 176 ? -16.662 -2.421 15.312 1.00 96.38 176 ALA A O 1
ATOM 1455 N N . ILE A 1 177 ? -14.647 -1.974 14.432 1.00 96.12 177 ILE A N 1
ATOM 1456 C CA . ILE A 1 177 ? -14.767 -0.511 14.514 1.00 96.12 177 ILE A CA 1
ATOM 1457 C C . ILE A 1 177 ? -15.412 0.067 13.252 1.00 96.12 177 ILE A C 1
ATOM 1459 O O . ILE A 1 177 ? -16.271 0.943 13.343 1.00 96.12 177 ILE A O 1
ATOM 1463 N N . ARG A 1 178 ? -14.973 -0.382 12.070 1.00 93.94 178 ARG A N 1
ATOM 1464 C CA . ARG A 1 178 ? -15.497 0.060 10.769 1.00 93.94 178 ARG A CA 1
ATOM 1465 C C . ARG A 1 178 ? -15.912 -1.168 9.939 1.00 93.94 178 ARG A C 1
ATOM 1467 O O . ARG A 1 178 ? -15.108 -1.630 9.128 1.00 93.94 178 ARG A O 1
ATOM 1474 N N . PRO A 1 179 ? -17.140 -1.698 10.121 1.00 91.56 179 PRO A N 1
ATOM 1475 C CA . PRO A 1 179 ? -17.577 -2.955 9.491 1.00 91.56 179 PRO A CA 1
ATOM 1476 C C . PRO A 1 179 ? -17.555 -2.928 7.963 1.00 91.56 179 PRO A C 1
ATOM 1478 O O . PRO A 1 179 ? -17.175 -3.908 7.318 1.00 91.56 179 PRO A O 1
ATOM 1481 N N . ASP A 1 180 ? -17.884 -1.771 7.396 1.00 88.50 180 ASP A N 1
ATOM 1482 C CA . ASP A 1 180 ? -18.014 -1.572 5.952 1.00 88.50 180 ASP A CA 1
ATOM 1483 C C . ASP A 1 180 ? -16.729 -1.032 5.309 1.00 88.50 180 ASP A C 1
ATOM 1485 O O . ASP A 1 180 ? -16.733 -0.601 4.152 1.00 88.50 180 ASP A O 1
ATOM 1489 N N . ASP A 1 181 ? -15.606 -1.026 6.039 1.00 90.50 181 ASP A N 1
ATOM 1490 C CA . ASP A 1 181 ? -14.345 -0.561 5.474 1.00 90.50 181 ASP A CA 1
ATOM 1491 C C . ASP A 1 181 ? -13.860 -1.535 4.394 1.00 90.50 181 ASP A C 1
ATOM 1493 O O . ASP A 1 181 ? -13.476 -2.682 4.652 1.00 90.50 181 ASP A O 1
ATOM 1497 N N . LEU A 1 182 ? -13.898 -1.058 3.150 1.00 89.44 182 LEU A N 1
ATOM 1498 C CA . LEU A 1 182 ? -13.531 -1.828 1.965 1.00 89.44 182 LEU A CA 1
ATOM 1499 C C . LEU A 1 182 ? -12.085 -2.331 2.046 1.00 89.44 182 LEU A C 1
ATOM 1501 O O . LEU A 1 182 ? -11.794 -3.451 1.629 1.00 89.44 182 LEU A O 1
ATOM 1505 N N . MET A 1 183 ? -11.177 -1.511 2.585 1.00 90.69 183 MET A N 1
ATOM 1506 C CA . MET A 1 183 ? -9.751 -1.816 2.618 1.00 90.69 183 MET A CA 1
ATOM 1507 C C . MET A 1 183 ? -9.434 -2.881 3.668 1.00 90.69 183 MET A C 1
ATOM 1509 O O . MET A 1 183 ? -8.706 -3.832 3.384 1.00 90.69 183 MET A O 1
ATOM 1513 N N . ALA A 1 184 ? -10.013 -2.764 4.862 1.00 93.50 184 ALA A N 1
ATOM 1514 C CA . ALA A 1 184 ? -9.900 -3.763 5.914 1.00 93.50 184 ALA A CA 1
ATOM 1515 C C . ALA A 1 184 ? -10.506 -5.108 5.474 1.00 93.50 184 ALA A C 1
ATOM 1517 O O . ALA A 1 184 ? -9.862 -6.145 5.641 1.00 93.50 184 ALA A O 1
ATOM 1518 N N . ASN A 1 185 ? -11.681 -5.099 4.828 1.00 93.19 185 ASN A N 1
ATOM 1519 C CA . ASN A 1 185 ? -12.294 -6.313 4.277 1.00 93.19 185 ASN A CA 1
ATOM 1520 C C . ASN A 1 185 ? -11.415 -6.958 3.193 1.00 93.19 185 ASN A C 1
ATOM 1522 O O . ASN A 1 185 ? -11.233 -8.176 3.196 1.00 93.19 185 ASN A O 1
ATOM 1526 N N . PHE A 1 186 ? -10.837 -6.163 2.289 1.00 92.50 186 PHE A N 1
ATOM 1527 C CA . PHE A 1 186 ? -9.971 -6.672 1.221 1.00 92.50 186 PHE A CA 1
ATOM 1528 C C . PHE A 1 186 ? -8.663 -7.256 1.751 1.00 92.50 186 PHE A C 1
ATOM 1530 O O . PHE A 1 186 ? -8.271 -8.357 1.365 1.00 92.50 186 PHE A O 1
ATOM 1537 N N . ARG A 1 187 ? -8.015 -6.575 2.699 1.00 94.50 187 ARG A N 1
ATOM 1538 C CA . ARG A 1 187 ? -6.831 -7.116 3.378 1.00 94.50 187 ARG A CA 1
ATOM 1539 C C . ARG A 1 187 ? -7.146 -8.408 4.125 1.00 94.50 187 ARG A C 1
ATOM 1541 O O . ARG A 1 187 ? -6.297 -9.293 4.148 1.00 94.50 187 ARG A O 1
ATOM 1548 N N . LEU A 1 188 ? -8.344 -8.530 4.706 1.00 96.44 188 LEU A N 1
ATOM 1549 C CA . LEU A 1 188 ? -8.767 -9.754 5.389 1.00 96.44 188 LEU A CA 1
ATOM 1550 C C . LEU A 1 188 ? -8.942 -10.899 4.396 1.00 96.44 188 LEU A C 1
ATOM 1552 O O . LEU A 1 188 ? -8.456 -11.992 4.660 1.00 96.44 188 LEU A O 1
ATOM 1556 N N . ALA A 1 189 ? -9.558 -10.641 3.241 1.00 95.25 189 ALA A N 1
ATOM 1557 C CA . ALA A 1 189 ? -9.677 -11.631 2.174 1.00 95.25 189 ALA A CA 1
ATOM 1558 C C . ALA A 1 189 ? -8.299 -12.156 1.729 1.00 95.25 189 ALA A C 1
ATOM 1560 O O . ALA A 1 189 ? -8.089 -13.366 1.712 1.00 95.25 189 ALA A O 1
ATOM 1561 N N . ILE A 1 190 ? -7.337 -11.256 1.485 1.00 93.56 190 ILE A N 1
ATOM 1562 C CA . ILE A 1 190 ? -5.956 -11.624 1.125 1.00 93.56 190 ILE A CA 1
ATOM 1563 C C . ILE A 1 190 ? -5.273 -12.414 2.245 1.00 93.56 190 ILE A C 1
ATOM 1565 O O . ILE A 1 190 ? -4.557 -13.376 1.977 1.00 93.56 190 ILE A O 1
ATOM 1569 N N . ALA A 1 191 ? -5.439 -11.995 3.502 1.00 96.00 191 ALA A N 1
ATOM 1570 C CA . ALA A 1 191 ? -4.813 -12.670 4.633 1.00 96.00 191 ALA A CA 1
ATOM 1571 C C . ALA A 1 191 ? -5.365 -14.092 4.824 1.00 96.00 191 ALA A C 1
ATOM 1573 O O . ALA A 1 191 ? -4.585 -15.004 5.080 1.00 96.00 191 ALA A O 1
ATOM 1574 N N . LEU A 1 192 ? -6.676 -14.287 4.642 1.00 96.62 192 LEU A N 1
ATOM 1575 C CA . LEU A 1 192 ? -7.320 -15.603 4.673 1.00 96.62 192 LEU A CA 1
ATOM 1576 C C . LEU A 1 192 ? -6.846 -16.487 3.518 1.00 96.62 192 LEU A C 1
ATOM 1578 O O . LEU A 1 192 ? -6.477 -17.633 3.747 1.00 96.62 192 LEU A O 1
ATOM 1582 N N . GLU A 1 193 ? -6.780 -15.941 2.302 1.00 95.44 193 GLU A N 1
ATOM 1583 C CA . GLU A 1 193 ? -6.293 -16.655 1.118 1.00 95.44 193 GLU A CA 1
ATOM 1584 C C . GLU A 1 193 ? -4.856 -17.146 1.319 1.00 95.44 193 GLU A C 1
ATOM 1586 O O . GLU A 1 193 ? -4.570 -18.331 1.163 1.00 95.44 193 GLU A O 1
ATOM 1591 N N . LYS A 1 194 ? -3.959 -16.251 1.748 1.00 94.31 194 LYS A N 1
ATOM 1592 C CA . LYS A 1 194 ? -2.561 -16.596 2.034 1.00 94.31 194 LYS A CA 1
ATOM 1593 C C . LYS A 1 194 ? -2.402 -17.520 3.241 1.00 94.31 194 LYS A C 1
ATOM 1595 O O . LYS A 1 194 ? -1.440 -18.278 3.295 1.00 94.31 194 LYS A O 1
ATOM 1600 N N . GLY A 1 195 ? -3.330 -17.452 4.193 1.00 93.88 195 GLY A N 1
ATOM 1601 C CA . GLY A 1 195 ? -3.405 -18.344 5.347 1.00 93.88 195 GLY A CA 1
ATOM 1602 C C . GLY A 1 195 ? -4.031 -19.711 5.048 1.00 93.88 195 GLY A C 1
ATOM 1603 O O . GLY A 1 195 ? -4.065 -20.548 5.943 1.00 93.88 195 GLY A O 1
ATOM 1604 N N . GLY A 1 196 ? -4.519 -19.948 3.825 1.00 94.75 196 GLY A N 1
ATOM 1605 C CA . GLY A 1 196 ? -5.112 -21.218 3.396 1.00 94.75 196 GLY A CA 1
ATOM 1606 C C . GLY A 1 196 ? -6.632 -21.338 3.584 1.00 94.75 196 GLY A C 1
ATOM 1607 O O . GLY A 1 196 ? -7.215 -22.317 3.123 1.00 94.75 196 GLY A O 1
ATOM 1608 N N . ASP A 1 197 ? -7.310 -20.351 4.180 1.00 96.12 197 ASP A N 1
ATOM 1609 C CA . ASP A 1 197 ? -8.779 -20.321 4.264 1.00 96.12 197 ASP A CA 1
ATOM 1610 C C . ASP A 1 197 ? -9.391 -19.713 2.992 1.00 96.12 197 ASP A C 1
ATOM 1612 O O . ASP A 1 197 ? -9.887 -18.580 2.958 1.00 96.12 197 ASP A O 1
ATOM 1616 N N . GLY A 1 198 ? -9.365 -20.496 1.912 1.00 95.88 198 GLY A N 1
ATOM 1617 C CA . GLY A 1 198 ? -9.935 -20.096 0.625 1.00 95.88 198 GLY A CA 1
ATOM 1618 C C . GLY A 1 198 ? -11.445 -19.838 0.689 1.00 95.88 198 GLY A C 1
ATOM 1619 O O . GLY A 1 198 ? -11.949 -18.917 0.046 1.00 95.88 198 GLY A O 1
ATOM 1620 N N . HIS A 1 199 ? -12.189 -20.593 1.503 1.00 95.81 199 HIS A N 1
ATOM 1621 C CA . HIS A 1 199 ? -13.633 -20.393 1.649 1.00 95.81 199 HIS A CA 1
ATOM 1622 C C . HIS A 1 199 ? -13.956 -19.069 2.347 1.00 95.81 199 HIS A C 1
ATOM 1624 O O . HIS A 1 199 ? -14.848 -18.338 1.902 1.00 95.81 199 HIS A O 1
ATOM 1630 N N . GLY A 1 200 ? -13.229 -18.738 3.417 1.00 94.25 200 GLY A N 1
ATOM 1631 C CA . GLY A 1 200 ? -13.312 -17.446 4.089 1.00 94.25 200 GLY A CA 1
ATOM 1632 C C . GLY A 1 200 ? -12.943 -16.291 3.167 1.00 94.25 200 GLY A C 1
ATOM 1633 O O . GLY A 1 200 ? -13.690 -15.310 3.093 1.00 94.25 200 GLY A O 1
ATOM 1634 N N . ALA A 1 201 ? -11.861 -16.437 2.400 1.00 96.12 201 ALA A N 1
ATOM 1635 C CA . ALA A 1 201 ? -11.440 -15.444 1.418 1.00 96.12 201 ALA A CA 1
ATOM 1636 C C . ALA A 1 201 ? -12.522 -15.187 0.357 1.00 96.12 201 ALA A C 1
ATOM 1638 O O . ALA A 1 201 ? -12.909 -14.039 0.143 1.00 96.12 201 ALA A O 1
ATOM 1639 N N . ILE A 1 202 ? -13.090 -16.241 -0.245 1.00 94.69 202 ILE A N 1
ATOM 1640 C CA . ILE A 1 202 ? -14.153 -16.124 -1.259 1.00 94.69 202 ILE A CA 1
ATOM 1641 C C . ILE A 1 202 ? -15.372 -15.380 -0.709 1.00 94.69 202 ILE A C 1
ATOM 1643 O O . ILE A 1 202 ? -15.920 -14.517 -1.399 1.00 94.69 202 ILE A O 1
ATOM 1647 N N . ARG A 1 203 ? -15.803 -15.677 0.526 1.00 92.88 203 ARG A N 1
ATOM 1648 C CA . ARG A 1 203 ? -16.922 -14.954 1.154 1.00 92.88 203 ARG A CA 1
ATOM 1649 C C . ARG A 1 203 ? -16.626 -13.458 1.248 1.00 92.88 203 ARG A C 1
ATOM 1651 O O . ARG A 1 203 ? -17.460 -12.655 0.840 1.00 92.88 203 ARG A O 1
ATOM 1658 N N . ARG A 1 204 ? -15.428 -13.089 1.712 1.00 92.44 204 ARG A N 1
ATOM 1659 C CA . ARG A 1 204 ? -15.013 -11.683 1.832 1.00 92.44 204 ARG A CA 1
ATOM 1660 C C . ARG A 1 204 ? -14.892 -10.996 0.475 1.00 92.44 204 ARG A C 1
ATOM 1662 O O . ARG A 1 204 ? -15.401 -9.890 0.321 1.00 92.44 204 ARG A O 1
ATOM 1669 N N . TYR A 1 205 ? -14.313 -11.659 -0.525 1.00 90.94 205 TYR A N 1
ATOM 1670 C CA . TYR A 1 205 ? -14.254 -11.129 -1.888 1.00 90.94 205 TYR A CA 1
ATOM 1671 C C . TYR A 1 205 ? -15.649 -10.871 -2.462 1.00 90.94 205 TYR A C 1
ATOM 1673 O O . TYR A 1 205 ? -15.880 -9.807 -3.027 1.00 90.94 205 TYR A O 1
ATOM 1681 N N . ARG A 1 206 ? -16.614 -11.774 -2.254 1.00 90.00 206 ARG A N 1
ATOM 1682 C CA . ARG A 1 206 ? -18.001 -11.558 -2.701 1.00 90.00 206 ARG A CA 1
ATOM 1683 C C . ARG A 1 206 ? -18.646 -10.335 -2.045 1.00 90.00 206 ARG A C 1
ATOM 1685 O O . ARG A 1 206 ? -19.275 -9.553 -2.749 1.00 90.00 206 ARG A O 1
ATOM 1692 N N . THR A 1 207 ? -18.441 -10.126 -0.742 1.00 87.50 207 THR A N 1
ATOM 1693 C CA . THR A 1 207 ? -18.929 -8.925 -0.036 1.00 87.50 207 THR A CA 1
ATOM 1694 C C . THR A 1 207 ? -18.330 -7.638 -0.612 1.00 87.50 207 THR A C 1
ATOM 1696 O O . THR A 1 207 ? -19.028 -6.646 -0.807 1.00 87.50 207 THR A O 1
ATOM 1699 N N . ILE A 1 208 ? -17.037 -7.652 -0.932 1.00 88.00 208 ILE A N 1
ATOM 1700 C CA . ILE A 1 208 ? -16.341 -6.505 -1.532 1.00 88.00 208 ILE A CA 1
ATOM 1701 C C . ILE A 1 208 ? -16.911 -6.196 -2.917 1.00 88.00 208 ILE A C 1
ATOM 1703 O O . ILE A 1 208 ? -17.184 -5.035 -3.213 1.00 88.00 208 ILE A O 1
ATOM 1707 N N . LEU A 1 209 ? -17.139 -7.224 -3.739 1.00 85.62 209 LEU A N 1
ATOM 1708 C CA . LEU A 1 209 ? -17.700 -7.077 -5.083 1.00 85.62 209 LEU A CA 1
ATOM 1709 C C . LEU A 1 209 ? -19.148 -6.569 -5.062 1.00 85.62 209 LEU A C 1
ATOM 1711 O O . LEU A 1 209 ? -19.514 -5.773 -5.921 1.00 85.62 209 LEU A O 1
ATOM 1715 N N . SER A 1 210 ? -19.955 -6.952 -4.064 1.00 83.88 210 SER A N 1
ATOM 1716 C CA . SER A 1 210 ? -21.313 -6.404 -3.919 1.00 83.88 210 SER A CA 1
ATOM 1717 C C . SER A 1 210 ? -21.325 -4.920 -3.546 1.00 83.88 210 SER A C 1
ATOM 1719 O O . SER A 1 210 ? -22.232 -4.197 -3.943 1.00 83.88 210 SER A O 1
ATOM 1721 N N . VAL A 1 211 ? -20.321 -4.453 -2.795 1.00 79.88 211 VAL A N 1
ATOM 1722 C CA . VAL A 1 211 ? -20.211 -3.045 -2.373 1.00 79.88 211 VAL A CA 1
ATOM 1723 C C . VAL A 1 211 ? -19.538 -2.191 -3.449 1.00 79.88 211 VAL A C 1
ATOM 1725 O O . VAL A 1 211 ? -19.910 -1.036 -3.652 1.00 79.88 211 VAL A O 1
ATOM 1728 N N . CYS A 1 212 ? -18.550 -2.745 -4.152 1.00 72.25 212 CYS A N 1
ATOM 1729 C CA . CYS A 1 212 ? -17.789 -2.062 -5.189 1.00 72.25 212 CYS A CA 1
ATOM 1730 C C . CYS A 1 212 ? -17.669 -2.945 -6.445 1.00 72.25 212 CYS A C 1
ATOM 1732 O O . CYS A 1 212 ? -16.655 -3.629 -6.622 1.00 72.25 212 CYS A O 1
ATOM 1734 N N . PRO A 1 213 ? -18.656 -2.887 -7.358 1.00 68.31 213 PRO A N 1
ATOM 1735 C CA . PRO A 1 213 ? -18.637 -3.660 -8.602 1.00 68.31 213 PRO A CA 1
ATOM 1736 C C . PRO A 1 213 ? -17.466 -3.310 -9.529 1.00 68.31 213 PRO A C 1
ATOM 1738 O O . PRO A 1 213 ? -17.080 -4.113 -10.364 1.00 68.31 213 PRO A O 1
ATOM 1741 N N . ILE A 1 214 ? -16.850 -2.132 -9.363 1.00 66.12 214 ILE A N 1
ATOM 1742 C CA . ILE A 1 214 ? -15.670 -1.700 -10.138 1.00 66.12 214 ILE A CA 1
ATOM 1743 C C . ILE A 1 214 ? -14.442 -2.586 -9.856 1.00 66.12 214 ILE A C 1
ATOM 1745 O O . ILE A 1 214 ? -13.523 -2.653 -10.672 1.00 66.12 214 ILE A O 1
ATOM 1749 N N . LEU A 1 215 ? -14.423 -3.293 -8.721 1.00 62.78 215 LEU A N 1
ATOM 1750 C CA . LEU A 1 215 ? -13.403 -4.300 -8.427 1.00 62.78 215 LEU A CA 1
ATOM 1751 C C . LEU A 1 215 ? -13.671 -5.643 -9.133 1.00 62.78 215 LEU A C 1
ATOM 1753 O O . LEU A 1 215 ? -12.816 -6.526 -9.075 1.00 62.78 215 LEU A O 1
ATOM 1757 N N . ASP A 1 216 ? -14.814 -5.814 -9.808 1.00 62.69 216 ASP A N 1
ATOM 1758 C CA . ASP A 1 216 ? -15.091 -6.996 -10.621 1.00 62.69 216 ASP A CA 1
ATOM 1759 C C . ASP A 1 216 ? -14.367 -6.906 -11.968 1.00 62.69 216 ASP A C 1
ATOM 1761 O O . ASP A 1 216 ? -14.818 -6.264 -12.920 1.00 62.69 216 ASP A O 1
ATOM 1765 N N . PHE A 1 217 ? -13.246 -7.618 -12.065 1.00 55.91 217 PHE A N 1
ATOM 1766 C CA . PHE A 1 217 ? -12.446 -7.736 -13.282 1.00 55.91 217 PHE A CA 1
ATOM 1767 C C . PHE A 1 217 ? -13.219 -8.300 -14.491 1.00 55.91 217 PHE A C 1
ATOM 1769 O O . PHE A 1 217 ? -12.746 -8.154 -15.620 1.00 55.91 217 PHE A O 1
ATOM 1776 N N . ARG A 1 218 ? -14.385 -8.941 -14.295 1.00 52.69 218 ARG A N 1
ATOM 1777 C CA . ARG A 1 218 ? -15.211 -9.493 -15.387 1.00 52.69 218 ARG A CA 1
ATOM 1778 C C . ARG A 1 218 ? -16.046 -8.438 -16.104 1.00 52.69 218 ARG A C 1
ATOM 1780 O O . ARG A 1 218 ? -16.329 -8.603 -17.285 1.00 52.69 218 ARG A O 1
ATOM 1787 N N . THR A 1 219 ? -16.398 -7.341 -15.433 1.00 49.66 219 THR A N 1
ATOM 1788 C CA . THR A 1 219 ? -17.259 -6.287 -16.005 1.00 49.66 219 THR A CA 1
ATOM 1789 C C . THR A 1 219 ? -16.601 -5.494 -17.141 1.00 49.66 219 THR A C 1
ATOM 1791 O O . THR A 1 219 ? -17.290 -4.803 -17.882 1.00 49.66 219 THR A O 1
ATOM 1794 N N . PHE A 1 220 ? -15.286 -5.636 -17.333 1.00 46.41 220 PHE A N 1
ATOM 1795 C CA . PHE A 1 220 ? -14.506 -4.945 -18.367 1.00 46.41 220 PHE A CA 1
ATOM 1796 C C . PHE A 1 220 ? -14.093 -5.849 -19.546 1.00 46.41 220 PHE A C 1
ATOM 1798 O O . PHE A 1 220 ? -13.177 -5.497 -20.287 1.00 46.41 220 PHE A O 1
ATOM 1805 N N . GLN A 1 221 ? -14.704 -7.032 -19.699 1.00 41.09 221 GLN A N 1
ATOM 1806 C CA . GLN A 1 221 ? -14.485 -7.918 -20.858 1.00 41.09 221 GLN A CA 1
ATOM 1807 C C . GLN A 1 221 ? -15.497 -7.718 -22.005 1.00 41.09 221 GLN A C 1
ATOM 1809 O O . GLN A 1 221 ? -15.550 -8.557 -22.902 1.00 41.09 221 GLN A O 1
ATOM 1814 N N . GLY A 1 222 ? -16.282 -6.636 -21.979 1.00 41.94 222 GLY A N 1
ATOM 1815 C CA . GLY A 1 222 ? -17.148 -6.218 -23.090 1.00 41.94 222 GLY A CA 1
ATOM 1816 C C . GLY A 1 222 ? -16.410 -5.373 -24.117 1.00 41.94 222 GLY A C 1
ATOM 1817 O O . GLY A 1 222 ? -15.608 -4.515 -23.684 1.00 41.94 222 GLY A O 1
#

Foldseek 3Di:
DDDDDDVVLLVVVLVVLLVVLLVVLLVVLVVVVVCCCVPCVVVCVPDPPVVPPPPVVSSVVRSVVSNVVSVVVSCCCCPNLNVLVVVLVSVVVVLVVLQLVVVCVVPPDVVSVVLVVCVVVLPQPVNVVVLVVQCVVCVVVVPLSNLLSSLCVQLVSCVVVVNLVSNLVSLVSSCVSVVLPLNSLQSNLVSCVSVVNPVSNVVSVVSSCVVPVVSVSVVRPD

pLDDT: mean 85.37, std 11.79, range [41.09, 97.56]

Sequence (222 aa):
MIPSVPFSFYFLFWIRNSLAAIGLGIILGHFAFVFLVFTLGPILKSTEWLENCSTLIKFLISPFVALLLTQIFIYKHFYGRNRGNFEYAYRERLLSKEGNALIKKEIGEGQFGRLFFEELSDFSHSREDIYKELLKRAQVRGDNALKFCIYLRMARSSIKHFNFAKGTEWLTMALAIRPDDLMANFRLAIALEKGGDGHGAIRRYRTILSVCPILDFRTFQG

Radius of gyration: 23.91 Å; chains: 1; bounding box: 56×37×71 Å

Secondary structure (DSSP, 8-state):
-PPPPPHHHHHHHHHHHHHHHHHHHHHHHHHHHHHHHHHHTTTSTT-HHHHHS-HHHHHHHHHHHHHHHHHHHHHHHHHSTTHHHHHHHHHHHHHHHHHHHHHHHHHHHHHHHHHHHHHHS---HHHHHHHHHHHHHHHHHT-HHHHHHHHHHHHHHHHHTT-HHHHHHHHHHHHHH-TT-HHHHHHHHHHHHHTT-HHHHHHHHHHHHHH-GGG-TTTT--